Protein AF-A0A318YNT1-F1 (afdb_monomer_lite)

Secondary structure (DSSP, 8-state):
--STTTTTT--HHHHHHHHHHHHHHHHHTTPPPPHHHHHHHHHHHHHHHHHHHHHHHHHHHHHHHHHHHHHHHHHHHHHS--TT----SS--GGGTTT-S-S--PPPSS---HHHHHHHHHHHHHHHHHHHHHHHHHHHT---TT-HHHHHHHHHHH-B-TTS-BHHHHHHHHHHHHTT-GGGSSS-TTTS-SEEEEEE-SSSS-EEEEEE-----TT-HHHHHHHT-----TTSPPPP-

Structure (mmCIF, N/CA/C/O backbone):
data_AF-A0A318YNT1-F1
#
_entry.id   AF-A0A318YNT1-F1
#
loop_
_atom_site.group_PDB
_atom_site.id
_atom_site.type_symbol
_atom_site.label_atom_id
_atom_site.label_alt_id
_atom_site.label_comp_id
_atom_site.label_asym_id
_atom_site.label_entity_id
_atom_site.label_seq_id
_atom_site.pdbx_PDB_ins_code
_atom_site.Cartn_x
_atom_site.Cartn_y
_atom_site.Cartn_z
_atom_site.occupancy
_atom_site.B_iso_or_equiv
_atom_site.auth_seq_id
_atom_site.auth_comp_id
_atom_site.auth_asym_id
_atom_site.auth_atom_id
_atom_site.pdbx_PDB_model_num
ATOM 1 N N . MET A 1 1 ? 2.418 -23.512 -28.428 1.00 46.16 1 MET A N 1
ATOM 2 C CA . MET A 1 1 ? 2.609 -23.420 -26.953 1.00 46.16 1 MET A CA 1
ATOM 3 C C . MET A 1 1 ? 1.402 -22.870 -26.158 1.00 46.16 1 MET A C 1
ATOM 5 O O . MET A 1 1 ? 1.567 -22.563 -24.986 1.00 46.16 1 MET A O 1
ATOM 9 N N . ARG A 1 2 ? 0.185 -22.743 -26.722 1.00 46.19 2 ARG A N 1
ATOM 10 C CA . ARG A 1 2 ? -1.008 -22.275 -25.971 1.00 46.19 2 ARG A CA 1
ATOM 11 C C . ARG A 1 2 ? -1.713 -23.380 -25.163 1.00 46.19 2 ARG A C 1
ATOM 13 O O . ARG A 1 2 ? -2.410 -23.070 -24.212 1.00 46.19 2 ARG A O 1
ATOM 20 N N . PHE A 1 3 ? -1.489 -24.642 -25.525 1.00 38.38 3 PHE A N 1
ATOM 21 C CA . PHE A 1 3 ? -2.172 -25.810 -24.957 1.00 38.38 3 PHE A CA 1
ATOM 22 C C . PHE A 1 3 ? -1.648 -26.213 -23.563 1.00 38.38 3 PHE A C 1
ATOM 24 O O . PHE A 1 3 ? -2.399 -26.642 -22.697 1.00 38.38 3 PHE A O 1
ATOM 31 N N . TRP A 1 4 ? -0.358 -25.985 -23.302 1.00 40.00 4 TRP A N 1
ATOM 32 C CA . TRP A 1 4 ? 0.319 -26.481 -22.099 1.00 40.00 4 TRP A CA 1
ATOM 33 C C . TRP A 1 4 ? 0.091 -25.646 -20.828 1.00 40.00 4 TRP A C 1
ATOM 35 O O . TRP A 1 4 ? 0.399 -26.127 -19.743 1.00 40.00 4 TRP A O 1
ATOM 45 N N . SER A 1 5 ? -0.435 -24.414 -20.918 1.00 45.91 5 SER A N 1
ATOM 46 C CA . SER A 1 5 ? -0.786 -23.651 -19.704 1.00 45.91 5 SER A CA 1
ATOM 47 C C . SER A 1 5 ? -2.124 -24.092 -19.108 1.00 45.91 5 SER A C 1
ATOM 49 O O . SER A 1 5 ? -2.326 -23.922 -17.915 1.00 45.91 5 SER A O 1
ATOM 51 N N . TRP A 1 6 ? -3.021 -24.668 -19.918 1.00 41.78 6 TRP A N 1
ATOM 52 C CA . TRP A 1 6 ? -4.329 -25.149 -19.464 1.00 41.78 6 TRP A CA 1
ATOM 53 C C . TRP A 1 6 ? -4.200 -26.427 -18.620 1.00 41.78 6 TRP A C 1
ATOM 55 O O . TRP A 1 6 ? -4.825 -26.537 -17.574 1.00 41.78 6 TRP A O 1
ATOM 65 N N . LEU A 1 7 ? -3.281 -27.326 -18.995 1.00 47.38 7 LEU A N 1
ATOM 66 C CA . LEU A 1 7 ? -2.987 -28.567 -18.262 1.00 47.38 7 LEU A CA 1
ATOM 67 C C . LEU A 1 7 ? -2.329 -28.360 -16.881 1.00 47.38 7 LEU A C 1
ATOM 69 O O . LEU A 1 7 ? -2.270 -29.303 -16.101 1.00 47.38 7 LEU A O 1
ATOM 73 N N . ARG A 1 8 ? -1.826 -27.157 -16.562 1.00 54.12 8 ARG A N 1
ATOM 74 C CA . ARG A 1 8 ? -1.126 -26.869 -15.291 1.00 54.12 8 ARG A CA 1
ATOM 75 C C . ARG A 1 8 ? -1.986 -26.195 -14.219 1.00 54.12 8 ARG A C 1
ATOM 77 O O . ARG A 1 8 ? -1.470 -25.921 -13.143 1.00 54.12 8 ARG A O 1
ATOM 84 N N . GLY A 1 9 ? -3.250 -25.880 -14.506 1.00 55.22 9 GLY A N 1
ATOM 85 C CA . GLY A 1 9 ? -4.143 -25.220 -13.543 1.00 55.22 9 GLY A CA 1
ATOM 86 C C . GLY A 1 9 ? -3.716 -23.806 -13.111 1.00 55.22 9 GLY A C 1
ATOM 87 O O . GLY A 1 9 ? -4.370 -23.216 -12.258 1.00 55.22 9 GLY A O 1
ATOM 88 N N . GLU A 1 10 ? -2.649 -23.234 -13.684 1.00 56.34 10 GLU A N 1
ATOM 89 C CA . GLU A 1 10 ? -2.233 -21.863 -13.382 1.00 56.34 10 GLU A CA 1
ATOM 90 C C . GLU A 1 10 ? -3.218 -20.867 -14.013 1.00 56.34 10 GLU A C 1
ATOM 92 O O . GLU A 1 10 ? -3.460 -20.933 -15.229 1.00 56.34 10 GLU A O 1
ATOM 97 N N . PRO A 1 11 ? -3.751 -19.899 -13.244 1.00 67.69 11 PRO A N 1
ATOM 98 C CA . PRO A 1 11 ? -4.574 -18.848 -13.811 1.00 67.69 11 PRO A CA 1
ATOM 99 C C . PRO A 1 11 ? -3.815 -18.120 -14.921 1.00 67.69 11 PRO A C 1
ATOM 101 O O . PRO A 1 11 ? -2.618 -17.826 -14.826 1.00 67.69 11 PRO A O 1
ATOM 104 N N . ARG A 1 12 ? -4.519 -17.811 -16.013 1.00 77.19 12 ARG A N 1
ATOM 105 C CA . ARG A 1 12 ? -3.918 -17.277 -17.245 1.00 77.19 12 ARG A CA 1
ATOM 106 C C . ARG A 1 12 ? -3.093 -16.007 -16.984 1.00 77.19 12 ARG A C 1
ATOM 108 O O . ARG A 1 12 ? -2.069 -15.803 -17.636 1.00 77.19 12 ARG A O 1
ATOM 115 N N . CYS A 1 13 ? -3.515 -15.171 -16.034 1.00 83.62 13 CYS A N 1
ATOM 116 C CA . CYS A 1 13 ? -2.811 -13.952 -15.637 1.00 83.62 13 CYS A CA 1
ATOM 117 C C . CYS A 1 13 ? -1.448 -14.230 -14.974 1.00 83.62 13 CYS A C 1
ATOM 119 O O . CYS A 1 13 ? -0.477 -13.541 -15.297 1.00 83.62 13 CYS A O 1
ATOM 121 N N . GLU A 1 14 ? -1.345 -15.259 -14.128 1.00 86.12 14 GLU A N 1
ATOM 122 C CA . GLU A 1 14 ? -0.111 -15.644 -13.433 1.00 86.12 14 GLU A CA 1
ATOM 123 C C . GLU A 1 14 ? 0.921 -16.202 -14.406 1.00 86.12 14 GLU A C 1
ATOM 125 O O . GLU A 1 14 ? 2.080 -15.788 -14.385 1.00 86.12 14 GLU A O 1
ATOM 130 N N . TYR A 1 15 ? 0.490 -17.058 -15.335 1.00 87.00 15 TYR A N 1
ATOM 131 C CA . TYR A 1 15 ? 1.367 -17.586 -16.378 1.00 87.00 15 TYR A CA 1
ATOM 132 C C . TYR A 1 15 ? 2.006 -16.461 -17.213 1.00 87.00 15 TYR A C 1
ATOM 134 O O . TYR A 1 15 ? 3.220 -16.440 -17.427 1.00 87.00 15 TYR A O 1
ATOM 142 N N . TYR A 1 16 ? 1.207 -15.493 -17.685 1.00 88.31 16 TYR A N 1
ATOM 143 C CA . TYR A 1 16 ? 1.738 -14.371 -18.470 1.00 88.31 16 TYR A CA 1
ATOM 144 C C . TYR A 1 16 ? 2.609 -13.427 -17.644 1.00 88.31 16 TYR A C 1
ATOM 146 O O . TYR A 1 16 ? 3.542 -12.833 -18.192 1.00 88.31 16 TYR A O 1
ATOM 154 N N . TYR A 1 17 ? 2.304 -13.277 -16.357 1.00 91.50 17 TYR A N 1
ATOM 155 C CA . TYR A 1 17 ? 3.131 -12.527 -15.429 1.00 91.50 17 TYR A CA 1
ATOM 156 C C . TYR A 1 17 ? 4.513 -13.168 -15.271 1.00 91.50 17 TYR A C 1
ATOM 158 O O . TYR A 1 17 ? 5.502 -12.516 -15.612 1.00 91.50 17 TYR A O 1
ATOM 166 N N . LYS A 1 18 ? 4.571 -14.447 -14.875 1.00 91.56 18 LYS A N 1
ATOM 167 C CA . LYS A 1 18 ? 5.819 -15.212 -14.710 1.00 91.56 18 LYS A CA 1
ATOM 168 C C . LYS A 1 18 ? 6.650 -15.179 -15.988 1.00 91.56 18 LYS A C 1
ATOM 170 O O . LYS A 1 18 ? 7.765 -14.678 -15.986 1.00 91.56 18 LYS A O 1
ATOM 175 N N . LYS A 1 19 ? 6.039 -15.509 -17.132 1.00 91.81 19 LYS A N 1
ATOM 176 C CA . LYS A 1 19 ? 6.711 -15.463 -18.440 1.00 91.81 19 LYS A CA 1
ATOM 177 C C . LYS A 1 19 ? 7.290 -14.087 -18.786 1.00 91.81 19 LYS A C 1
ATOM 179 O O . LYS A 1 19 ? 8.288 -13.998 -19.501 1.00 91.81 19 LYS A O 1
ATOM 184 N N . ARG A 1 20 ? 6.638 -12.995 -18.371 1.00 91.00 20 ARG A N 1
ATOM 185 C CA . ARG A 1 20 ? 7.155 -11.638 -18.595 1.00 91.00 20 ARG A CA 1
ATOM 186 C C . ARG A 1 20 ? 8.305 -11.321 -17.645 1.00 91.00 20 ARG A C 1
ATOM 188 O O . ARG A 1 20 ? 9.267 -10.715 -18.105 1.00 91.00 20 ARG A O 1
ATOM 195 N N . LEU A 1 21 ? 8.212 -11.716 -16.378 1.00 92.12 21 LEU A N 1
ATOM 196 C CA . LEU A 1 21 ? 9.310 -11.575 -15.427 1.00 92.12 21 LEU A CA 1
ATOM 197 C C . LEU A 1 21 ? 10.538 -12.378 -15.850 1.00 92.12 21 LEU A C 1
ATOM 199 O O . LEU A 1 21 ? 11.616 -11.801 -15.882 1.00 92.12 21 LEU A O 1
ATOM 203 N N . ASP A 1 22 ? 10.376 -13.631 -16.275 1.00 92.62 22 ASP A N 1
ATOM 204 C CA . ASP A 1 22 ? 11.486 -14.484 -16.725 1.00 92.62 22 ASP A CA 1
ATOM 205 C C . ASP A 1 22 ? 12.259 -13.833 -17.878 1.00 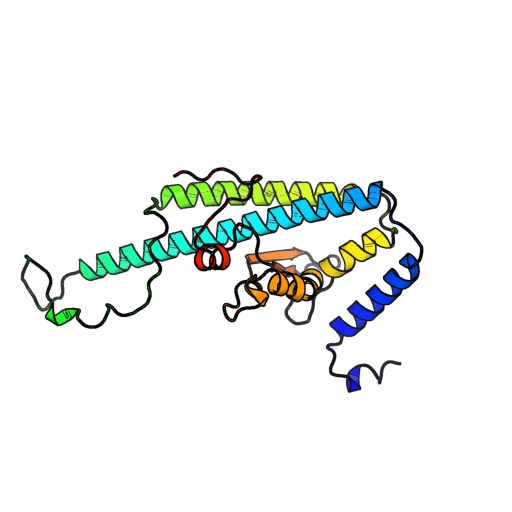92.62 22 ASP A C 1
ATOM 207 O O . ASP A 1 22 ? 13.487 -13.828 -17.907 1.00 92.62 22 ASP A O 1
ATOM 211 N N . LYS A 1 23 ? 11.540 -13.209 -18.821 1.00 92.44 23 LYS A N 1
ATOM 212 C CA . LYS A 1 23 ? 12.157 -12.448 -19.916 1.00 92.44 23 LYS A CA 1
ATOM 213 C C . LYS A 1 23 ? 12.959 -11.251 -19.416 1.00 92.44 23 LYS A C 1
ATOM 215 O O . LYS A 1 23 ? 14.028 -10.989 -19.951 1.00 92.44 23 LYS A O 1
ATOM 220 N N . ILE A 1 24 ? 12.435 -10.517 -18.437 1.00 91.81 24 ILE A N 1
ATOM 221 C CA . ILE A 1 24 ? 13.128 -9.364 -17.849 1.00 91.81 24 ILE A CA 1
ATOM 222 C C . ILE A 1 24 ? 14.370 -9.843 -17.087 1.00 91.81 24 ILE A C 1
ATOM 224 O O . ILE A 1 24 ? 15.452 -9.305 -17.290 1.00 91.81 24 ILE A O 1
ATOM 228 N N . GLN A 1 25 ? 14.243 -10.894 -16.274 1.00 91.31 25 GLN A N 1
ATOM 229 C CA . GLN A 1 25 ? 15.352 -11.489 -15.526 1.00 91.31 25 GLN A CA 1
ATOM 230 C C . GLN A 1 25 ? 16.452 -12.026 -16.447 1.00 91.31 25 GLN A C 1
ATOM 232 O O . GLN A 1 25 ? 17.630 -11.830 -16.167 1.00 91.31 25 GLN A O 1
ATOM 237 N N . TYR A 1 26 ? 16.088 -12.647 -17.572 1.00 92.12 26 TYR A N 1
ATOM 238 C CA . TYR A 1 26 ? 17.057 -13.102 -18.569 1.00 92.12 26 TYR A CA 1
ATOM 239 C C . TYR A 1 26 ? 17.911 -11.948 -19.112 1.00 92.12 26 TYR A C 1
ATOM 241 O O . TYR A 1 26 ? 19.120 -12.099 -19.253 1.00 92.12 26 TYR A O 1
ATOM 249 N N . GLN A 1 27 ? 17.298 -10.787 -19.363 1.00 89.38 27 GLN A N 1
ATOM 250 C CA . GLN A 1 27 ? 18.002 -9.585 -19.823 1.00 89.38 27 GLN A CA 1
ATOM 251 C C . GLN A 1 27 ? 18.883 -8.965 -18.730 1.00 89.38 27 GLN A C 1
ATOM 253 O O . GLN A 1 27 ? 19.902 -8.356 -19.032 1.00 89.38 27 GLN A O 1
ATOM 258 N N . ILE A 1 28 ? 18.507 -9.147 -17.463 1.00 89.94 28 ILE A N 1
ATOM 259 C CA . ILE A 1 28 ? 19.253 -8.662 -16.297 1.00 89.94 28 ILE A CA 1
ATOM 260 C C . ILE A 1 28 ? 20.448 -9.553 -15.941 1.00 89.94 28 ILE A C 1
ATOM 262 O O . ILE A 1 28 ? 21.362 -9.067 -15.301 1.00 89.94 28 ILE A O 1
ATOM 266 N N . ARG A 1 29 ? 20.455 -10.841 -16.304 1.00 79.94 29 ARG A N 1
ATOM 267 C CA . ARG A 1 29 ? 21.236 -11.923 -15.661 1.00 79.94 29 ARG A CA 1
ATOM 268 C C . ARG A 1 29 ? 22.690 -11.613 -15.251 1.00 79.94 29 ARG A C 1
ATOM 270 O O . ARG A 1 29 ? 23.133 -12.160 -14.246 1.00 79.94 29 ARG A O 1
ATOM 277 N N . TYR A 1 30 ? 23.410 -10.774 -15.996 1.00 75.62 30 TYR A N 1
ATOM 278 C CA . TYR A 1 30 ? 24.778 -10.340 -15.668 1.00 75.62 30 TYR A CA 1
ATOM 279 C C . TYR A 1 30 ? 24.940 -8.818 -15.515 1.00 75.62 30 TYR A C 1
ATOM 281 O O . TYR A 1 30 ? 26.034 -8.342 -15.229 1.00 75.62 30 TYR A O 1
ATOM 289 N N . ASP A 1 31 ? 23.870 -8.055 -15.712 1.00 83.81 31 ASP A N 1
ATOM 290 C CA . ASP A 1 31 ? 23.855 -6.603 -15.611 1.00 83.81 31 ASP A CA 1
ATOM 291 C C . ASP A 1 31 ? 23.571 -6.163 -14.173 1.00 83.81 31 ASP A C 1
ATOM 293 O O . ASP A 1 31 ? 22.663 -6.668 -13.510 1.00 83.81 31 ASP A O 1
ATOM 297 N N . THR A 1 32 ? 24.315 -5.173 -13.693 1.00 82.94 32 THR A N 1
ATOM 298 C CA . THR A 1 32 ? 24.045 -4.554 -12.392 1.00 82.94 32 THR A CA 1
ATOM 299 C C . THR A 1 32 ? 23.303 -3.243 -12.609 1.00 82.94 32 THR A C 1
ATOM 301 O O . THR A 1 32 ? 23.623 -2.495 -13.533 1.00 82.94 32 THR A O 1
ATOM 304 N N . PRO A 1 33 ? 22.304 -2.915 -11.772 1.00 84.38 33 PRO A N 1
ATOM 305 C CA . PRO A 1 33 ? 21.572 -1.685 -11.976 1.00 84.38 33 PRO A CA 1
ATOM 306 C C . PRO A 1 33 ? 22.515 -0.509 -11.746 1.00 84.38 33 PRO A C 1
ATOM 308 O O . PRO A 1 33 ? 23.244 -0.473 -10.751 1.00 84.38 33 PRO A O 1
ATOM 311 N N . ARG A 1 34 ? 22.455 0.480 -12.639 1.00 88.38 34 ARG A N 1
ATOM 312 C CA . ARG A 1 34 ? 23.107 1.775 -12.420 1.00 88.38 34 ARG A CA 1
ATOM 313 C C . ARG A 1 34 ? 22.659 2.347 -11.078 1.00 88.38 34 ARG A C 1
ATOM 315 O O . ARG A 1 34 ? 21.496 2.192 -10.696 1.00 88.38 34 ARG A O 1
ATOM 322 N N . ASP A 1 35 ? 23.540 3.068 -10.399 1.00 90.44 35 ASP A N 1
ATOM 323 C CA . ASP A 1 35 ? 23.250 3.576 -9.054 1.00 90.44 35 ASP A CA 1
ATOM 324 C C . ASP A 1 35 ? 22.041 4.514 -9.019 1.00 90.44 35 ASP A C 1
ATOM 326 O O . ASP A 1 35 ? 21.266 4.485 -8.067 1.00 90.44 35 ASP A O 1
ATOM 330 N N . GLN A 1 36 ? 21.796 5.257 -10.102 1.00 91.25 36 GLN A N 1
ATOM 331 C CA . GLN A 1 36 ? 20.582 6.063 -10.262 1.00 91.25 36 GLN A CA 1
ATOM 332 C C . GLN A 1 36 ? 19.304 5.209 -10.207 1.00 91.25 36 GLN A C 1
ATOM 334 O O . GLN A 1 36 ? 18.343 5.588 -9.542 1.00 91.25 36 GLN A O 1
ATOM 339 N N . ILE A 1 37 ? 19.302 4.033 -10.848 1.00 91.31 37 ILE A N 1
ATOM 340 C CA . ILE A 1 37 ? 18.160 3.107 -10.834 1.00 91.31 37 ILE A CA 1
ATOM 341 C C . ILE A 1 37 ? 18.018 2.449 -9.463 1.00 91.31 37 ILE A C 1
ATOM 343 O O . ILE A 1 37 ? 16.905 2.364 -8.953 1.00 91.31 37 ILE A O 1
ATOM 347 N N . LYS A 1 38 ? 19.122 2.031 -8.827 1.00 91.69 38 LYS A N 1
ATOM 348 C CA . LYS A 1 38 ? 19.089 1.501 -7.450 1.00 91.69 38 LYS A CA 1
ATOM 349 C C . LYS A 1 38 ? 18.485 2.513 -6.481 1.00 91.69 38 LYS A C 1
ATOM 351 O O . LYS A 1 38 ? 17.564 2.178 -5.741 1.00 91.69 38 LYS A O 1
ATOM 356 N N . LYS A 1 39 ? 18.978 3.755 -6.523 1.00 94.00 39 LYS A N 1
ATOM 357 C CA . LYS A 1 39 ? 18.494 4.858 -5.690 1.00 94.00 39 LYS A CA 1
ATOM 358 C C . LYS A 1 39 ? 17.008 5.110 -5.929 1.00 94.00 39 LYS A C 1
ATOM 360 O O . LYS A 1 39 ? 16.248 5.162 -4.973 1.00 94.00 39 LYS A O 1
ATOM 365 N N . TRP A 1 40 ? 16.589 5.169 -7.191 1.00 94.94 40 TRP A N 1
ATOM 366 C CA . TRP A 1 40 ? 15.185 5.337 -7.556 1.00 94.94 40 TRP A CA 1
ATOM 367 C C . TRP A 1 40 ? 14.288 4.202 -7.035 1.00 94.94 40 TRP A C 1
ATOM 369 O O . TRP A 1 40 ? 13.234 4.473 -6.465 1.00 94.94 40 TRP A O 1
ATOM 379 N N . ILE A 1 41 ? 14.710 2.936 -7.175 1.00 93.75 41 ILE A N 1
ATOM 380 C CA . ILE A 1 41 ? 13.969 1.778 -6.646 1.00 93.75 41 ILE A CA 1
ATOM 381 C C . ILE A 1 41 ? 13.818 1.892 -5.125 1.00 93.75 41 ILE A C 1
ATOM 383 O O . ILE A 1 41 ? 12.736 1.622 -4.603 1.00 93.75 41 ILE A O 1
ATOM 387 N N . ASN A 1 42 ? 14.882 2.280 -4.420 1.00 95.44 42 ASN A N 1
ATOM 388 C CA . ASN A 1 42 ? 14.855 2.436 -2.969 1.00 95.44 42 ASN A CA 1
ATOM 389 C C . ASN A 1 42 ? 13.921 3.575 -2.542 1.00 95.44 42 ASN A C 1
ATOM 391 O O . ASN A 1 42 ? 13.011 3.315 -1.760 1.00 95.44 42 ASN A O 1
ATOM 395 N N . GLU A 1 43 ? 14.060 4.771 -3.130 1.00 96.56 43 GLU A N 1
ATOM 396 C CA . GLU A 1 43 ? 13.162 5.914 -2.883 1.00 96.56 43 GLU A CA 1
ATOM 397 C C . GLU A 1 43 ? 11.693 5.518 -3.103 1.00 96.56 43 GLU A C 1
ATOM 399 O O . GLU A 1 43 ? 10.826 5.803 -2.277 1.00 96.56 43 GLU A O 1
ATOM 404 N N . TYR A 1 44 ? 11.409 4.800 -4.194 1.00 95.75 44 TYR A N 1
ATOM 405 C CA . TYR A 1 44 ? 10.058 4.335 -4.497 1.00 95.75 44 TYR A CA 1
ATOM 406 C C . TYR A 1 44 ? 9.545 3.331 -3.454 1.00 95.75 44 TYR A C 1
ATOM 408 O O . TYR A 1 44 ? 8.401 3.425 -3.014 1.00 95.75 44 TYR A O 1
ATOM 416 N N . ASN A 1 45 ? 10.368 2.353 -3.061 1.00 95.44 45 ASN A N 1
ATOM 417 C CA . ASN A 1 45 ? 9.990 1.337 -2.076 1.00 95.44 45 ASN A CA 1
ATOM 418 C C . ASN A 1 45 ? 9.718 1.948 -0.693 1.00 95.44 45 ASN A C 1
ATOM 420 O O . ASN A 1 45 ? 8.777 1.523 -0.020 1.00 95.44 45 ASN A O 1
ATOM 424 N N . GLU A 1 46 ? 10.538 2.906 -0.265 1.00 96.44 46 GLU A N 1
ATOM 425 C CA . GLU A 1 46 ? 10.391 3.600 1.017 1.00 96.44 46 GLU A CA 1
ATOM 426 C C . GLU A 1 46 ? 9.097 4.414 1.050 1.00 96.44 46 GLU A C 1
ATOM 428 O O . GLU A 1 46 ? 8.288 4.247 1.965 1.00 96.44 46 GLU A O 1
ATOM 433 N N . GLU A 1 47 ? 8.836 5.213 0.012 1.00 97.44 47 GLU A N 1
ATOM 434 C CA . GLU A 1 47 ? 7.615 6.017 -0.066 1.00 97.44 47 GLU A CA 1
ATOM 435 C C . GLU A 1 47 ? 6.356 5.137 -0.241 1.00 97.44 47 GLU A C 1
ATOM 437 O O . GLU A 1 47 ? 5.305 5.430 0.331 1.00 97.44 47 GLU A O 1
ATOM 442 N N . GLU A 1 48 ? 6.436 4.008 -0.956 1.00 96.19 48 GLU A N 1
ATOM 443 C CA . GLU A 1 48 ? 5.333 3.035 -1.047 1.00 96.19 48 GLU A CA 1
ATOM 444 C C . GLU A 1 48 ? 5.047 2.388 0.318 1.00 96.19 48 GLU A C 1
ATOM 446 O O . GLU A 1 48 ? 3.889 2.270 0.730 1.00 96.19 48 GLU A O 1
ATOM 451 N N . THR A 1 49 ? 6.100 2.017 1.053 1.00 96.19 49 THR A N 1
ATOM 452 C CA . THR A 1 49 ? 5.985 1.454 2.406 1.00 96.19 49 THR A CA 1
ATOM 453 C C . THR A 1 49 ? 5.369 2.464 3.372 1.00 96.19 49 THR A C 1
ATOM 455 O O . THR A 1 49 ? 4.490 2.096 4.155 1.00 96.19 49 THR A O 1
ATOM 458 N N . LEU A 1 50 ? 5.754 3.740 3.270 1.00 97.38 50 LEU A N 1
ATOM 459 C CA . LEU A 1 50 ? 5.139 4.827 4.028 1.00 97.38 50 LEU A CA 1
ATOM 460 C C . LEU A 1 50 ? 3.643 4.948 3.715 1.00 97.38 50 LEU A C 1
ATOM 462 O O . LEU A 1 50 ? 2.830 5.008 4.635 1.00 97.38 50 LEU A O 1
ATOM 466 N N . GLY A 1 51 ? 3.257 4.899 2.438 1.00 97.50 51 GLY A N 1
ATOM 467 C CA . GLY A 1 51 ? 1.851 4.917 2.027 1.00 97.50 51 GLY A CA 1
ATOM 468 C C . GLY A 1 51 ? 1.041 3.773 2.646 1.00 97.50 51 GLY A C 1
ATOM 469 O O . GLY A 1 51 ? -0.074 3.981 3.131 1.00 97.50 51 GLY A O 1
ATOM 470 N N . PHE A 1 52 ? 1.613 2.567 2.709 1.00 97.50 52 PHE A N 1
ATOM 471 C CA . PHE A 1 52 ? 0.985 1.436 3.395 1.00 97.50 52 PHE A CA 1
ATOM 472 C C . PHE A 1 52 ? 0.879 1.636 4.907 1.00 97.50 52 PHE A C 1
ATOM 474 O O . PHE A 1 52 ? -0.151 1.275 5.477 1.00 97.50 52 PHE A O 1
ATOM 481 N N . ALA A 1 53 ? 1.890 2.224 5.548 1.00 97.44 53 ALA A N 1
ATOM 482 C CA . ALA A 1 53 ? 1.846 2.549 6.970 1.00 97.44 53 ALA A CA 1
ATOM 483 C C . ALA A 1 53 ? 0.744 3.579 7.277 1.00 97.44 53 ALA A C 1
ATOM 485 O O . ALA A 1 53 ? -0.041 3.371 8.202 1.00 97.44 53 ALA A O 1
ATOM 486 N N . ILE A 1 54 ? 0.603 4.627 6.450 1.00 97.75 54 ILE A N 1
ATOM 487 C CA . ILE A 1 54 ? -0.484 5.616 6.568 1.00 97.75 54 ILE A CA 1
ATOM 488 C C . ILE A 1 54 ? -1.850 4.923 6.511 1.00 97.75 54 ILE A C 1
ATOM 490 O O . ILE A 1 54 ? -2.686 5.135 7.387 1.00 97.75 54 ILE A O 1
ATOM 494 N N . LEU A 1 55 ? -2.071 4.067 5.508 1.00 97.56 55 LEU A N 1
ATOM 495 C CA . LEU A 1 55 ? -3.342 3.359 5.329 1.00 97.56 55 LEU A CA 1
ATOM 496 C C . LEU A 1 55 ? -3.651 2.388 6.476 1.00 97.56 55 LEU A C 1
ATOM 498 O O . LEU A 1 55 ? -4.784 2.319 6.947 1.00 97.56 55 LEU A O 1
ATOM 502 N N . GLN A 1 56 ? -2.651 1.646 6.954 1.00 96.25 56 GLN A N 1
ATOM 503 C CA . GLN A 1 56 ? -2.826 0.745 8.095 1.00 96.25 56 GLN A CA 1
ATOM 504 C C . GLN A 1 56 ? -3.146 1.516 9.380 1.00 96.25 56 GLN A C 1
ATOM 506 O O . GLN A 1 56 ? -4.006 1.083 10.148 1.00 96.25 56 GLN A O 1
ATOM 511 N N . ARG A 1 57 ? -2.528 2.689 9.575 1.00 95.38 57 ARG A N 1
ATOM 512 C CA . ARG A 1 57 ? -2.832 3.582 10.696 1.00 95.38 57 ARG A CA 1
ATOM 513 C C . ARG A 1 57 ? -4.242 4.157 10.607 1.00 95.38 57 ARG A C 1
ATOM 515 O O . ARG A 1 57 ? -4.950 4.132 11.607 1.00 95.38 57 ARG A O 1
ATOM 522 N N . GLN A 1 58 ? -4.674 4.609 9.426 1.00 95.31 58 GLN A N 1
ATOM 523 C CA . GLN A 1 58 ? -6.054 5.061 9.203 1.00 95.31 58 GLN A CA 1
ATOM 524 C C . GLN A 1 58 ? -7.053 3.971 9.580 1.00 95.31 58 GLN A C 1
ATOM 526 O O . GLN A 1 58 ? -7.936 4.210 10.395 1.00 95.31 58 GLN A O 1
ATOM 531 N N . ARG A 1 59 ? -6.855 2.752 9.070 1.00 93.69 59 ARG A N 1
ATOM 532 C CA . ARG A 1 59 ? -7.741 1.628 9.374 1.00 93.69 59 ARG A CA 1
ATOM 533 C C . ARG A 1 59 ? -7.791 1.306 10.867 1.00 93.69 59 ARG A C 1
ATOM 535 O O . ARG A 1 59 ? -8.861 1.020 11.392 1.00 93.69 59 ARG A O 1
ATOM 542 N N . ARG A 1 60 ? -6.651 1.359 11.563 1.00 91.25 60 ARG A N 1
ATOM 543 C CA . ARG A 1 60 ? -6.607 1.166 13.019 1.00 91.25 60 ARG A CA 1
ATOM 544 C C . ARG A 1 60 ? -7.463 2.210 13.743 1.00 91.25 60 ARG A C 1
ATOM 546 O O . ARG A 1 60 ? -8.308 1.827 14.543 1.00 91.25 60 ARG A O 1
ATOM 553 N N . LEU A 1 61 ? -7.292 3.494 13.422 1.00 91.56 61 LEU A N 1
ATOM 554 C CA . LEU A 1 61 ? -8.072 4.577 14.032 1.00 91.56 61 LEU A CA 1
ATOM 555 C C . LEU A 1 61 ? -9.565 4.506 13.671 1.00 91.56 61 LEU A C 1
ATOM 557 O O . LEU A 1 61 ? -10.417 4.813 14.499 1.00 91.56 61 LEU A O 1
ATOM 561 N N . GLU A 1 62 ? -9.906 4.080 12.453 1.00 90.94 62 GLU A N 1
ATOM 562 C CA . GLU A 1 62 ? -11.298 3.846 12.050 1.00 90.94 62 GLU A CA 1
ATOM 563 C C . GLU A 1 62 ? -11.931 2.709 12.858 1.00 90.94 62 GLU A C 1
ATOM 565 O O . GLU A 1 62 ? -13.056 2.857 13.336 1.00 90.94 62 GLU A O 1
ATOM 570 N N . ASN A 1 63 ? -11.198 1.615 13.085 1.00 87.75 63 ASN A N 1
ATOM 571 C CA . ASN A 1 63 ? -11.647 0.528 13.952 1.00 87.75 63 ASN A CA 1
ATOM 572 C C . ASN A 1 63 ? -11.827 1.006 15.405 1.00 87.75 63 ASN A C 1
ATOM 574 O O . ASN A 1 63 ? -12.842 0.694 16.024 1.00 87.75 63 ASN A O 1
ATOM 578 N N . GLU A 1 64 ? -10.888 1.795 15.944 1.00 85.50 64 GLU A N 1
ATOM 579 C CA . GLU A 1 64 ? -10.996 2.399 17.284 1.00 85.50 64 GLU A CA 1
ATOM 580 C C . GLU A 1 64 ? -12.251 3.277 17.401 1.00 85.50 64 GLU A C 1
ATOM 582 O O . GLU A 1 64 ? -13.034 3.124 18.342 1.00 85.50 64 GLU A O 1
ATOM 587 N N . LYS A 1 65 ? -12.507 4.130 16.401 1.00 84.69 65 LYS A N 1
ATOM 588 C CA . LYS A 1 65 ? -13.708 4.974 16.341 1.00 84.69 65 LYS A CA 1
ATOM 589 C C . LYS A 1 65 ? -14.993 4.143 16.323 1.00 84.69 65 LYS A C 1
ATOM 591 O O . LYS A 1 65 ? -15.947 4.470 17.032 1.00 84.69 65 LYS A O 1
ATOM 596 N N . GLN A 1 66 ? -15.032 3.070 15.531 1.00 84.06 66 GLN A N 1
ATOM 597 C CA . GLN A 1 66 ? -16.187 2.169 15.472 1.00 84.06 66 GLN A CA 1
ATOM 598 C C . GLN A 1 66 ? -16.431 1.469 16.815 1.00 84.06 66 GLN A C 1
ATOM 600 O O . GLN A 1 66 ? -17.573 1.416 17.274 1.00 84.06 66 GLN A O 1
ATOM 605 N N . MET A 1 67 ? -15.374 0.992 17.480 1.00 78.62 67 MET A N 1
ATOM 606 C CA . MET A 1 67 ? -15.494 0.355 18.795 1.00 78.62 67 MET A CA 1
ATOM 607 C C . MET A 1 67 ? -15.967 1.335 19.875 1.00 78.62 67 MET A C 1
ATOM 609 O O . MET A 1 67 ? -16.847 0.986 20.661 1.00 78.62 67 MET A O 1
ATOM 613 N N . ALA A 1 68 ? -15.458 2.571 19.885 1.00 72.50 68 ALA A N 1
ATOM 614 C CA . ALA A 1 68 ? -15.912 3.612 20.808 1.00 72.50 68 ALA A CA 1
ATOM 615 C C . ALA A 1 68 ? -17.409 3.930 20.620 1.00 72.50 68 ALA A C 1
ATOM 617 O O . ALA A 1 68 ? -18.161 4.015 21.595 1.00 72.50 68 ALA A O 1
ATOM 618 N N . GLY A 1 69 ? -17.871 4.026 19.368 1.00 69.06 69 GLY A N 1
ATOM 619 C CA . GLY A 1 69 ? -19.288 4.220 19.047 1.00 69.06 69 GLY A CA 1
ATOM 620 C C . GLY A 1 69 ? -20.173 3.049 19.490 1.00 69.06 69 GLY A C 1
ATOM 621 O O . GLY A 1 69 ? -21.236 3.265 20.076 1.00 69.06 69 GLY A O 1
ATOM 622 N N . ALA A 1 70 ? -19.726 1.807 19.279 1.00 68.31 70 ALA A N 1
ATOM 623 C CA . ALA A 1 70 ? -20.444 0.611 19.722 1.00 68.31 70 ALA A CA 1
ATOM 624 C C . ALA A 1 70 ? -20.554 0.539 21.255 1.00 68.31 70 ALA A C 1
ATOM 626 O O . ALA A 1 70 ? -21.626 0.239 21.784 1.00 68.31 70 ALA A O 1
ATOM 627 N N . GLN A 1 71 ? -19.485 0.888 21.978 1.00 63.78 71 GLN A N 1
ATOM 628 C CA . GLN A 1 71 ? -19.497 0.964 23.442 1.00 63.78 71 GLN A CA 1
ATOM 629 C C . GLN A 1 71 ? -20.460 2.045 23.950 1.00 63.78 71 GLN A C 1
ATOM 631 O O . GLN A 1 71 ? -21.231 1.785 24.876 1.00 63.78 71 GLN A O 1
ATOM 636 N N . GLN A 1 72 ? -20.485 3.231 23.329 1.00 61.09 72 GLN A N 1
ATOM 637 C CA . GLN A 1 72 ? -21.443 4.286 23.679 1.00 61.09 72 GLN A CA 1
ATOM 638 C C . GLN A 1 72 ? -22.892 3.861 23.419 1.00 61.09 72 GLN A C 1
ATOM 640 O O . GLN A 1 72 ? -23.749 4.073 24.278 1.00 61.09 72 GLN A O 1
ATOM 645 N N . GLN A 1 73 ? -23.178 3.219 22.281 1.00 58.81 73 GLN A N 1
ATOM 646 C CA . GLN A 1 73 ? -24.515 2.695 21.988 1.00 58.81 73 GLN A CA 1
ATOM 647 C C . GLN A 1 73 ? -24.917 1.612 22.991 1.00 58.81 73 GLN A C 1
ATOM 649 O O . GLN A 1 73 ? -26.006 1.687 23.552 1.00 58.81 73 GLN A O 1
ATOM 654 N N . GLN A 1 74 ? -24.038 0.652 23.293 1.00 58.00 74 GLN A N 1
ATOM 655 C CA . GLN A 1 74 ? -24.309 -0.392 24.283 1.00 58.00 74 GLN A CA 1
ATOM 656 C C . GLN A 1 74 ? -24.559 0.200 25.680 1.00 58.00 74 GLN A C 1
ATOM 658 O O . GLN A 1 74 ? -25.487 -0.222 26.369 1.00 58.00 74 GLN A O 1
ATOM 663 N N . GLN A 1 75 ? -23.797 1.220 26.092 1.00 55.97 75 GLN A N 1
ATOM 664 C CA . GLN A 1 75 ? -24.045 1.953 27.338 1.00 55.97 75 GLN A CA 1
ATOM 665 C C . GLN A 1 75 ? -25.367 2.732 27.307 1.00 55.97 75 GLN A C 1
ATOM 667 O O . GLN A 1 75 ? -26.092 2.733 28.300 1.00 55.97 75 GLN A O 1
ATOM 672 N N . GLN A 1 76 ? -25.727 3.366 26.189 1.00 54.53 76 GLN A N 1
ATOM 673 C CA . GLN A 1 76 ? -27.024 4.029 26.034 1.00 54.53 76 GLN A CA 1
ATOM 674 C C . GLN A 1 76 ? -28.188 3.032 26.055 1.00 54.53 76 GLN A C 1
ATOM 676 O O . GLN A 1 76 ? -29.206 3.327 26.674 1.00 54.53 76 GLN A O 1
ATOM 681 N N . PHE A 1 77 ? -28.045 1.844 25.460 1.00 49.44 77 PHE A N 1
ATOM 682 C CA . PHE A 1 77 ? -29.025 0.761 25.573 1.00 49.44 77 PHE A CA 1
ATOM 683 C C . PHE A 1 77 ? -29.146 0.260 27.016 1.00 49.44 77 PHE A C 1
ATOM 685 O O . PHE A 1 77 ? -30.265 0.119 27.494 1.00 49.44 77 PHE A O 1
ATOM 692 N N . ARG A 1 78 ? -28.033 0.108 27.753 1.00 49.69 78 ARG A N 1
ATOM 693 C CA . ARG A 1 78 ? -28.062 -0.164 29.207 1.00 49.69 78 ARG A CA 1
ATOM 694 C C . ARG A 1 78 ? -28.772 0.945 29.998 1.00 49.69 78 ARG A C 1
ATOM 696 O O . ARG A 1 78 ? -29.411 0.661 31.003 1.00 49.69 78 ARG A O 1
ATOM 703 N N . ARG A 1 79 ? -28.678 2.207 29.553 1.00 47.75 79 ARG A N 1
ATOM 704 C CA . ARG A 1 79 ? -29.363 3.365 30.166 1.00 47.75 79 ARG A CA 1
ATOM 705 C C . ARG A 1 79 ? -30.826 3.519 29.726 1.00 47.75 79 ARG A C 1
ATOM 707 O O . ARG A 1 79 ? -31.603 4.154 30.438 1.00 47.75 79 ARG A O 1
ATOM 714 N N . ARG A 1 80 ? -31.238 2.953 28.584 1.00 47.06 80 ARG A N 1
ATOM 715 C CA . ARG A 1 80 ? -32.644 2.902 28.157 1.00 47.06 80 ARG A CA 1
ATOM 716 C C . ARG A 1 80 ? -33.371 1.852 29.001 1.00 47.06 80 ARG A C 1
ATOM 718 O O . ARG A 1 80 ? -33.306 0.662 28.728 1.00 47.06 80 ARG A O 1
ATOM 725 N N . ARG A 1 81 ? -34.051 2.349 30.040 1.00 47.47 81 ARG A N 1
ATOM 726 C CA . ARG A 1 81 ? -34.987 1.663 30.950 1.00 47.47 81 ARG A CA 1
ATOM 727 C C . ARG A 1 81 ? -35.564 0.362 30.375 1.00 47.47 81 ARG A C 1
ATOM 729 O O . ARG A 1 81 ? -36.348 0.391 29.426 1.00 47.47 81 ARG A O 1
ATOM 736 N N . CYS A 1 82 ? -35.278 -0.757 31.036 1.00 49.28 82 CYS A N 1
ATOM 737 C CA . CYS A 1 82 ? -36.147 -1.923 30.958 1.00 49.28 82 CYS A CA 1
ATOM 738 C C . CYS A 1 82 ? -37.559 -1.484 31.382 1.00 49.28 82 CYS A C 1
ATOM 740 O O . CYS A 1 82 ? -37.743 -0.940 32.471 1.00 49.28 82 CYS A O 1
ATOM 742 N N . LYS A 1 83 ? -38.562 -1.684 30.517 1.00 50.38 83 LYS A N 1
ATOM 743 C CA . LYS A 1 83 ? -39.960 -1.310 30.808 1.00 50.38 83 LYS A CA 1
ATOM 744 C C . LYS A 1 83 ? -40.549 -2.080 32.000 1.00 50.38 83 LYS A C 1
ATOM 746 O O . LYS A 1 83 ? -41.610 -1.704 32.484 1.00 50.38 83 LYS A O 1
ATOM 751 N N . GLN A 1 84 ? -39.870 -3.132 32.457 1.00 48.22 84 GLN A N 1
ATOM 752 C CA . GLN A 1 84 ? -40.368 -4.083 33.444 1.00 48.22 84 GLN A CA 1
ATOM 753 C C . GLN A 1 84 ? -39.883 -3.814 34.875 1.00 48.22 84 GLN A C 1
ATOM 755 O O . GLN A 1 84 ? -40.581 -4.169 35.817 1.00 48.22 84 GLN A O 1
ATOM 760 N N . CYS A 1 85 ? -38.741 -3.148 35.072 1.00 54.00 85 CYS A N 1
ATOM 761 C CA . CYS A 1 85 ? -38.227 -2.830 36.407 1.00 54.00 85 CYS A CA 1
ATOM 762 C C . CYS A 1 85 ? -38.207 -1.312 36.639 1.00 54.00 85 CYS A C 1
ATOM 764 O O . CYS A 1 85 ? -37.277 -0.598 36.271 1.00 54.00 85 CYS A O 1
ATOM 766 N N . GLN A 1 86 ? -39.262 -0.794 37.270 1.00 47.81 86 GLN A N 1
ATOM 767 C CA . GLN A 1 86 ? -39.365 0.603 37.707 1.00 47.81 86 GLN A CA 1
ATOM 768 C C . GLN A 1 86 ? -38.519 0.886 38.969 1.00 47.81 86 GLN A C 1
ATOM 770 O O . GLN A 1 86 ? -39.012 1.491 39.915 1.00 47.81 86 GLN A O 1
ATOM 775 N N . TYR A 1 87 ? -37.251 0.464 39.018 1.00 40.56 87 TYR A N 1
ATOM 776 C CA . TYR A 1 87 ? -36.374 0.736 40.165 1.00 40.56 87 TYR A CA 1
ATOM 777 C C . TYR A 1 87 ? -35.085 1.436 39.730 1.00 40.56 87 TYR A C 1
ATOM 779 O O . TYR A 1 87 ? -34.479 1.079 38.723 1.00 40.56 87 TYR A O 1
ATOM 787 N N . GLN A 1 88 ? -34.713 2.494 40.456 1.00 44.34 88 GLN A N 1
ATOM 788 C CA . GLN A 1 88 ? -33.730 3.495 40.021 1.00 44.34 88 GLN A CA 1
ATOM 789 C C . GLN A 1 88 ? -32.374 3.411 40.739 1.00 44.34 88 GLN A C 1
ATOM 791 O O . GLN A 1 88 ? -31.530 4.280 40.537 1.00 44.34 88 GLN A O 1
ATOM 796 N N . LYS A 1 89 ? -32.124 2.372 41.539 1.00 43.53 89 LYS A N 1
ATOM 797 C CA . LYS A 1 89 ? -30.812 2.139 42.147 1.00 43.53 89 LYS A CA 1
ATOM 798 C C . LYS A 1 89 ? -30.365 0.703 41.913 1.00 43.53 89 LYS A C 1
ATOM 800 O O . LYS A 1 89 ? -31.054 -0.225 42.305 1.00 43.53 89 LYS A O 1
ATOM 805 N N . GLU A 1 90 ? -29.210 0.624 41.258 1.00 48.28 90 GLU A N 1
ATOM 806 C CA . GLU A 1 90 ? -28.319 -0.526 41.101 1.00 48.28 90 GLU A CA 1
ATOM 807 C C . GLU A 1 90 ? -28.868 -1.726 40.307 1.00 48.28 90 GLU A C 1
ATOM 809 O O . GLU A 1 90 ? -29.774 -2.444 40.704 1.00 48.28 90 GLU A O 1
ATOM 814 N N . MET A 1 91 ? -28.279 -1.877 39.113 1.00 45.19 91 MET A N 1
ATOM 815 C CA . MET A 1 91 ? -28.110 -3.092 38.306 1.00 45.19 91 MET A CA 1
ATOM 816 C C . MET A 1 91 ? -29.038 -4.286 38.615 1.00 45.19 91 MET A C 1
ATOM 818 O O . MET A 1 91 ? -28.795 -5.056 39.537 1.00 45.19 91 MET A O 1
ATOM 822 N N . CYS A 1 92 ? -30.013 -4.542 37.731 1.00 43.44 92 CYS A N 1
ATOM 823 C CA . CYS A 1 92 ? -30.681 -5.848 37.641 1.00 43.44 92 CYS A CA 1
ATOM 824 C C . CYS A 1 92 ? -29.663 -6.915 37.195 1.00 43.44 92 CYS A C 1
ATOM 826 O O . CYS A 1 92 ? -29.387 -7.040 35.998 1.00 43.44 92 CYS A O 1
ATOM 828 N N . SER A 1 93 ? -29.114 -7.682 38.140 1.00 48.66 93 SER A N 1
ATOM 829 C CA . SER A 1 93 ? -28.250 -8.841 37.865 1.00 48.66 93 SER A CA 1
ATOM 830 C C . SER A 1 93 ? -28.981 -9.921 37.057 1.00 48.66 93 SER A C 1
ATOM 832 O O . SER A 1 93 ? -28.427 -10.453 36.101 1.00 48.66 93 SER A O 1
ATOM 834 N N . ALA A 1 94 ? -30.271 -10.135 37.329 1.00 45.09 94 ALA A N 1
ATOM 835 C CA . ALA A 1 94 ? -31.095 -11.153 36.668 1.00 45.09 94 ALA A CA 1
ATOM 836 C C . ALA A 1 94 ? -31.310 -10.930 35.155 1.00 45.09 94 ALA A C 1
ATOM 838 O O . ALA A 1 94 ? -31.693 -11.847 34.436 1.00 45.09 94 ALA A O 1
ATOM 839 N N . CYS A 1 95 ? -31.069 -9.716 34.655 1.00 48.03 95 CYS A N 1
ATOM 840 C CA . CYS A 1 95 ? -31.327 -9.342 33.267 1.00 48.03 95 CYS A CA 1
ATOM 841 C C . CYS A 1 95 ? -30.081 -9.476 32.360 1.00 48.03 95 CYS A C 1
ATOM 843 O O . CYS A 1 95 ? -30.196 -9.363 31.139 1.00 48.03 95 CYS A O 1
ATOM 845 N N . HIS A 1 96 ? -28.883 -9.649 32.939 1.00 47.62 96 HIS A N 1
ATOM 846 C CA . HIS A 1 96 ? -27.607 -9.424 32.243 1.00 47.62 96 HIS A CA 1
ATOM 847 C C . HIS A 1 96 ? -26.508 -10.473 32.482 1.00 47.62 96 HIS A C 1
ATOM 849 O O . HIS A 1 96 ? -25.401 -10.287 31.974 1.00 47.62 96 HIS A O 1
ATOM 855 N N . GLU A 1 97 ? -26.779 -11.592 33.160 1.00 41.34 97 GLU A N 1
ATOM 856 C CA . GLU A 1 97 ? -25.762 -12.639 33.395 1.00 41.34 97 GLU A CA 1
ATOM 857 C C . GLU A 1 97 ? -25.183 -13.279 32.111 1.00 41.34 97 GLU A C 1
ATOM 859 O O . GLU A 1 97 ? -24.158 -13.948 32.168 1.00 41.34 97 GLU A O 1
ATOM 864 N N . ALA A 1 98 ? -25.746 -13.017 30.927 1.00 40.38 98 ALA A N 1
ATOM 865 C CA . ALA A 1 98 ? -25.368 -13.702 29.688 1.00 40.38 98 ALA A CA 1
ATOM 866 C C . ALA A 1 98 ? -24.319 -13.010 28.778 1.00 40.38 98 ALA A C 1
ATOM 868 O O . ALA A 1 98 ? -24.144 -13.456 27.648 1.00 40.38 98 ALA A O 1
ATOM 869 N N . MET A 1 99 ? -23.623 -11.932 29.178 1.00 43.53 99 MET A N 1
ATOM 870 C CA . MET A 1 99 ? -22.703 -11.220 28.249 1.00 43.53 99 MET A CA 1
ATOM 871 C C . MET A 1 99 ? -21.281 -10.928 28.762 1.00 43.53 99 MET A C 1
ATOM 873 O O . MET A 1 99 ? -20.637 -10.012 28.254 1.00 43.53 99 MET A O 1
ATOM 877 N N . GLN A 1 100 ? -20.750 -11.684 29.728 1.00 43.81 100 GLN A N 1
ATOM 878 C CA . GLN A 1 100 ? -19.355 -11.508 30.184 1.00 43.81 100 GLN A CA 1
ATOM 879 C C . GLN A 1 100 ? -18.330 -12.505 29.609 1.00 43.81 100 GLN A C 1
ATOM 881 O O . GLN A 1 100 ? -17.257 -12.664 30.178 1.00 43.81 100 GLN A O 1
ATOM 886 N N . THR A 1 101 ? -18.584 -13.146 28.465 1.00 36.94 101 THR A N 1
ATOM 887 C CA . THR A 1 101 ? -17.632 -14.127 27.895 1.00 36.94 101 THR A CA 1
ATOM 888 C C . THR A 1 101 ? -17.389 -13.976 26.395 1.00 36.94 101 THR A C 1
ATOM 890 O O . THR A 1 101 ? -17.310 -14.957 25.661 1.00 36.94 101 THR A O 1
ATOM 893 N N . ALA A 1 102 ? -17.227 -12.746 25.915 1.00 39.94 102 ALA A N 1
ATOM 894 C CA . ALA A 1 102 ? -16.532 -12.529 24.650 1.00 39.94 102 ALA A CA 1
ATOM 895 C C . ALA A 1 102 ? -15.272 -11.720 24.943 1.00 39.94 102 ALA A C 1
ATOM 897 O O . ALA A 1 102 ? -15.370 -10.659 25.557 1.00 39.94 102 ALA A O 1
ATOM 898 N N . ASP A 1 103 ? -14.120 -12.245 24.523 1.00 40.94 103 ASP A N 1
ATOM 899 C CA . ASP A 1 103 ? -12.801 -11.611 24.531 1.00 40.94 103 ASP A CA 1
ATOM 900 C C . ASP A 1 103 ? -12.841 -10.244 23.826 1.00 40.94 103 ASP A C 1
ATOM 902 O O . ASP A 1 103 ? -12.455 -10.104 22.665 1.00 40.94 103 ASP A O 1
ATOM 906 N N . VAL A 1 104 ? -13.354 -9.214 24.500 1.00 43.56 104 VAL A N 1
ATOM 907 C CA . VAL A 1 104 ? -13.255 -7.832 24.037 1.00 43.56 104 VAL A CA 1
ATOM 908 C C . VAL A 1 104 ? -11.826 -7.395 24.346 1.00 43.56 104 VAL A C 1
ATOM 910 O O . VAL A 1 104 ? -11.468 -7.319 25.525 1.00 43.56 104 VAL A O 1
ATOM 913 N N . PRO A 1 105 ? -10.987 -7.115 23.329 1.00 40.66 105 PRO A N 1
ATOM 914 C CA . PRO A 1 105 ? -9.648 -6.605 23.571 1.00 40.66 105 PRO A CA 1
ATOM 915 C C . PRO A 1 105 ? -9.751 -5.325 24.409 1.00 40.66 105 PRO A C 1
ATOM 917 O O . PRO A 1 105 ? -10.684 -4.543 24.187 1.00 40.66 105 PRO A O 1
ATOM 920 N N . PRO A 1 106 ? -8.819 -5.080 25.347 1.00 41.59 106 PRO A N 1
ATOM 921 C CA . PRO A 1 106 ? -8.823 -3.859 26.138 1.00 41.59 106 PRO A CA 1
ATOM 922 C C . PRO A 1 106 ? -8.963 -2.639 25.216 1.00 41.59 106 PRO A C 1
ATOM 924 O O . PRO A 1 106 ? -8.313 -2.606 24.163 1.00 41.59 106 PRO A O 1
ATOM 927 N N . PRO A 1 107 ? -9.788 -1.636 25.570 1.00 47.72 107 PRO A N 1
ATOM 928 C CA . PRO A 1 107 ? -9.852 -0.400 24.808 1.00 47.72 107 PRO A CA 1
ATOM 929 C C . PRO A 1 107 ? -8.447 0.198 24.732 1.00 47.72 107 PRO A C 1
ATOM 931 O O . PRO A 1 107 ? -7.810 0.441 25.759 1.00 47.72 107 PRO A O 1
ATOM 934 N N . TYR A 1 108 ? -7.949 0.418 23.519 1.00 51.41 108 TYR A N 1
ATOM 935 C CA . TYR A 1 108 ? -6.668 1.079 23.323 1.00 51.41 108 TYR A CA 1
ATOM 936 C C . TYR A 1 108 ? -6.858 2.572 23.595 1.00 51.41 108 TYR A C 1
ATOM 938 O O . TYR A 1 108 ? -7.240 3.287 22.684 1.00 51.41 108 TYR A O 1
ATOM 946 N N . LEU A 1 109 ? -6.636 3.002 24.847 1.00 52.75 109 LEU A N 1
ATOM 947 C CA . LEU A 1 109 ? -6.746 4.381 25.357 1.00 52.75 109 LEU A CA 1
ATOM 948 C C . LEU A 1 109 ? -8.109 5.052 25.067 1.00 52.75 109 LEU A C 1
ATOM 950 O O . LEU A 1 109 ? -8.525 5.217 23.929 1.00 52.75 109 LEU A O 1
ATOM 954 N N . SER A 1 110 ? -8.829 5.484 26.106 1.00 56.75 110 SER A N 1
ATOM 955 C CA . SER A 1 110 ? -10.097 6.220 25.953 1.00 56.75 110 SER A CA 1
ATOM 956 C C . SER A 1 110 ? -9.867 7.587 25.291 1.00 56.75 110 SER A C 1
ATOM 958 O O . SER A 1 110 ? -9.772 8.601 25.979 1.00 56.75 110 SER A O 1
ATOM 960 N N . ARG A 1 111 ? -9.765 7.616 23.961 1.00 67.12 111 ARG A N 1
ATOM 961 C CA . ARG A 1 111 ? -9.632 8.835 23.162 1.00 67.12 111 ARG A CA 1
ATOM 962 C C . ARG A 1 111 ? -10.986 9.429 22.829 1.00 67.12 111 ARG A C 1
ATOM 964 O O . ARG A 1 111 ? -11.951 8.705 22.574 1.00 67.12 111 ARG A O 1
ATOM 971 N N . PHE A 1 112 ? -11.035 10.756 22.787 1.00 71.94 112 PHE A N 1
ATOM 972 C CA . PHE A 1 112 ? -12.227 11.467 22.356 1.00 71.94 112 PHE A CA 1
ATOM 973 C C . PHE A 1 112 ? -12.439 11.267 20.843 1.00 71.94 112 PHE A C 1
ATOM 975 O O . PHE A 1 112 ? -11.468 11.306 20.077 1.00 71.94 112 PHE A O 1
ATOM 982 N N . PRO A 1 113 ? -13.682 11.031 20.378 1.00 76.94 113 PRO A N 1
ATOM 983 C CA . PRO A 1 113 ? -13.986 10.873 18.953 1.00 76.94 113 PRO A CA 1
ATOM 984 C C . PRO A 1 113 ? -13.451 12.012 18.075 1.00 76.94 113 PRO A C 1
ATOM 986 O O . PRO A 1 113 ? -13.017 11.771 16.948 1.00 76.94 113 PRO A O 1
ATOM 989 N N . GLU A 1 114 ? -13.434 13.234 18.602 1.00 81.00 114 GLU A N 1
ATOM 990 C CA . GLU A 1 114 ? -12.932 14.438 17.941 1.00 81.00 114 GLU A CA 1
ATOM 991 C C . GLU A 1 114 ? -11.418 14.364 17.684 1.00 81.00 114 GLU A C 1
ATOM 993 O O . GLU A 1 114 ? -10.937 14.795 16.633 1.00 81.00 114 GLU A O 1
ATOM 998 N N . ASP A 1 115 ? -10.657 13.769 18.608 1.00 84.50 115 ASP A N 1
ATOM 999 C CA . ASP A 1 115 ? -9.217 13.565 18.445 1.00 84.50 115 ASP A CA 1
ATOM 1000 C C . ASP A 1 115 ? -8.937 12.536 17.343 1.00 84.50 115 ASP A C 1
ATOM 1002 O O . ASP A 1 115 ? -8.106 12.778 16.464 1.00 84.50 115 ASP A O 1
ATOM 1006 N N . LEU A 1 116 ? -9.707 11.440 17.317 1.00 85.19 116 LEU A N 1
ATOM 1007 C CA . LEU A 1 116 ? -9.625 10.424 16.263 1.00 85.19 116 LEU A CA 1
ATOM 1008 C C . LEU A 1 116 ? -9.938 11.012 14.881 1.00 85.19 116 LEU A C 1
ATOM 1010 O O . LEU A 1 116 ? -9.251 10.705 13.906 1.00 85.19 116 LEU A O 1
ATOM 1014 N N . GLU A 1 117 ? -10.957 11.868 14.771 1.00 89.12 117 GLU A N 1
ATOM 1015 C CA . GLU A 1 117 ? -11.293 12.541 13.512 1.00 89.12 117 GLU A CA 1
ATOM 1016 C C . GLU A 1 117 ? -10.190 13.490 13.047 1.00 89.12 117 GLU A C 1
ATOM 1018 O O . GLU A 1 117 ? -9.828 13.475 11.865 1.00 89.12 117 GLU A O 1
ATOM 1023 N N . ARG A 1 118 ? -9.618 14.270 13.970 1.00 91.00 118 ARG A N 1
ATOM 1024 C CA . ARG A 1 118 ? -8.493 15.166 13.685 1.00 91.00 118 ARG A CA 1
ATOM 1025 C C . ARG A 1 118 ? -7.278 14.390 13.180 1.00 91.00 118 ARG A C 1
ATOM 1027 O O . ARG A 1 118 ? -6.649 14.800 12.204 1.00 91.00 118 ARG A O 1
ATOM 1034 N N . ASP A 1 119 ? -6.958 13.260 13.799 1.00 91.81 119 ASP A N 1
ATOM 1035 C CA . ASP A 1 119 ? -5.819 12.436 13.393 1.00 91.81 119 ASP A CA 1
ATOM 1036 C C . ASP A 1 119 ? -6.063 11.712 12.066 1.00 91.81 119 ASP A C 1
ATOM 1038 O O . ASP A 1 119 ? -5.170 11.659 11.215 1.00 91.81 119 ASP A O 1
ATOM 1042 N N . LEU A 1 120 ? -7.285 11.232 11.823 1.00 93.44 120 LEU A N 1
ATOM 1043 C CA . LEU A 1 120 ? -7.678 10.696 10.520 1.00 93.44 120 LEU A CA 1
ATOM 1044 C C . LEU A 1 120 ? -7.572 11.751 9.414 1.00 93.44 120 LEU A C 1
ATOM 1046 O O . LEU A 1 120 ? -7.084 11.439 8.326 1.00 93.44 120 LEU A O 1
ATOM 1050 N N . ALA A 1 121 ? -7.987 12.994 9.673 1.00 94.00 121 ALA A N 1
ATOM 1051 C CA . ALA A 1 121 ? -7.857 14.092 8.718 1.00 94.00 121 ALA A CA 1
ATOM 1052 C C . ALA A 1 121 ? -6.386 14.362 8.365 1.00 94.00 121 ALA A C 1
ATOM 1054 O O . ALA A 1 121 ? -6.042 14.388 7.181 1.00 94.00 121 ALA A O 1
ATOM 1055 N N . LYS A 1 122 ? -5.502 14.440 9.371 1.00 95.00 122 LYS A N 1
ATOM 1056 C CA . LYS A 1 122 ? -4.050 14.572 9.156 1.00 95.00 122 LYS A CA 1
ATOM 1057 C C . LYS A 1 122 ? -3.490 13.424 8.318 1.00 95.00 122 LYS A C 1
ATOM 1059 O O . LYS A 1 122 ? -2.739 13.651 7.377 1.00 95.00 122 LYS A O 1
ATOM 1064 N N . LEU A 1 123 ? -3.878 12.181 8.607 1.00 96.31 123 LEU A N 1
ATOM 1065 C CA . LEU A 1 123 ? -3.410 11.030 7.831 1.00 96.31 123 LEU A CA 1
ATOM 1066 C C . LEU A 1 123 ? -3.921 11.047 6.387 1.00 96.31 123 LEU A C 1
ATOM 1068 O O . LEU A 1 123 ? -3.232 10.557 5.497 1.00 96.31 123 LEU A O 1
ATOM 1072 N N . ARG A 1 124 ? -5.127 11.564 6.129 1.00 95.62 124 ARG A N 1
ATOM 1073 C CA . ARG A 1 124 ? -5.659 11.714 4.762 1.00 95.62 124 ARG A CA 1
ATOM 1074 C C . ARG A 1 124 ? -4.865 12.749 3.971 1.00 95.62 124 ARG A C 1
ATOM 1076 O O . ARG A 1 124 ? -4.550 12.500 2.808 1.00 95.62 124 ARG A O 1
ATOM 1083 N N . GLU A 1 125 ? -4.497 13.856 4.608 1.00 96.25 125 GLU A N 1
ATOM 1084 C CA . GLU A 1 125 ? -3.600 14.857 4.028 1.00 96.25 125 GLU A CA 1
ATOM 1085 C C . GLU A 1 125 ? -2.219 14.256 3.721 1.00 96.25 125 GLU A C 1
ATOM 1087 O O . GLU A 1 125 ? -1.720 14.377 2.601 1.00 96.25 125 GLU A O 1
ATOM 1092 N N . GLU A 1 126 ? -1.631 13.525 4.670 1.00 96.81 126 GLU A N 1
ATOM 1093 C CA . GLU A 1 126 ? -0.338 12.866 4.464 1.00 96.81 126 GLU A CA 1
ATOM 1094 C C . GLU A 1 126 ? -0.386 11.796 3.371 1.00 96.81 126 GLU A C 1
ATOM 1096 O O . GLU A 1 126 ? 0.554 11.684 2.585 1.00 96.81 126 GLU A O 1
ATOM 1101 N N . LEU A 1 127 ? -1.492 11.056 3.241 1.00 96.69 127 LEU A N 1
ATOM 1102 C CA . LEU A 1 127 ? -1.679 10.114 2.136 1.00 96.69 127 LEU A CA 1
ATOM 1103 C C . LEU A 1 127 ? -1.700 10.832 0.781 1.00 96.69 127 LEU A C 1
ATOM 1105 O O . LEU A 1 127 ? -1.157 10.325 -0.203 1.00 96.69 127 LEU A O 1
ATOM 1109 N N . TRP A 1 128 ? -2.328 12.006 0.709 1.00 96.12 128 TRP A N 1
ATOM 1110 C CA . TRP A 1 128 ? -2.338 12.810 -0.510 1.00 96.12 128 TRP A CA 1
ATOM 1111 C C . TRP A 1 128 ? -0.927 13.300 -0.867 1.00 96.12 128 TRP A C 1
ATOM 1113 O O . TRP A 1 128 ? -0.487 13.105 -2.003 1.00 96.12 128 TRP A O 1
ATOM 1123 N N . LYS A 1 129 ? -0.174 13.826 0.110 1.00 97.44 129 LYS A N 1
ATOM 1124 C CA . LYS A 1 129 ? 1.230 14.232 -0.081 1.00 97.44 129 LYS A CA 1
ATOM 1125 C C . LYS A 1 129 ? 2.115 13.052 -0.493 1.00 97.44 129 LYS A C 1
ATOM 1127 O O . LYS A 1 129 ? 2.904 13.179 -1.424 1.00 97.44 129 LYS A O 1
ATOM 1132 N N . ASN A 1 130 ? 1.952 11.897 0.151 1.00 97.44 130 ASN A N 1
ATOM 1133 C CA . ASN A 1 130 ? 2.648 10.652 -0.184 1.00 97.44 130 ASN A CA 1
ATOM 1134 C C . ASN A 1 130 ? 2.420 10.244 -1.644 1.00 97.44 130 ASN A C 1
ATOM 1136 O O . ASN A 1 130 ? 3.374 9.942 -2.357 1.00 97.44 130 ASN A O 1
ATOM 1140 N N . ARG A 1 131 ? 1.175 10.303 -2.132 1.00 95.25 131 ARG A N 1
ATOM 1141 C CA . ARG A 1 131 ? 0.867 10.014 -3.541 1.00 95.25 131 ARG A CA 1
ATOM 1142 C C . ARG A 1 131 ? 1.525 11.000 -4.500 1.00 95.25 131 ARG A C 1
ATOM 1144 O O . ARG A 1 131 ? 2.038 10.569 -5.527 1.00 95.25 131 ARG A O 1
ATOM 1151 N N . ALA A 1 132 ? 1.535 12.290 -4.167 1.00 96.75 132 ALA A N 1
ATOM 1152 C CA . ALA A 1 132 ? 2.224 13.298 -4.970 1.00 96.75 132 ALA A CA 1
ATOM 1153 C C . ALA A 1 132 ? 3.742 13.040 -5.019 1.00 96.75 132 ALA A C 1
ATOM 1155 O O . ALA A 1 132 ? 4.345 13.125 -6.088 1.00 96.75 132 ALA A O 1
ATOM 1156 N N . ARG A 1 133 ? 4.354 12.647 -3.892 1.00 97.50 133 ARG A N 1
ATOM 1157 C CA . ARG A 1 133 ? 5.771 12.251 -3.840 1.00 97.50 133 ARG A CA 1
ATOM 1158 C C . ARG A 1 133 ? 6.048 10.981 -4.642 1.00 97.50 133 ARG A C 1
ATOM 1160 O O . ARG A 1 133 ? 7.009 10.967 -5.403 1.00 97.50 133 ARG A O 1
ATOM 1167 N N . LEU A 1 134 ? 5.202 9.953 -4.544 1.00 94.81 134 LEU A N 1
ATOM 1168 C CA . LEU A 1 134 ? 5.321 8.734 -5.357 1.00 94.81 134 LEU A CA 1
ATOM 1169 C C . LEU A 1 134 ? 5.245 9.028 -6.855 1.00 94.81 134 LEU A C 1
ATOM 1171 O O . LEU A 1 134 ? 6.026 8.473 -7.625 1.00 94.81 134 LEU A O 1
ATOM 1175 N N . GLU A 1 135 ? 4.329 9.903 -7.266 1.00 93.50 135 GLU A N 1
ATOM 1176 C CA . GLU A 1 135 ? 4.206 10.342 -8.657 1.00 93.50 135 GLU A CA 1
ATOM 1177 C C . GLU A 1 135 ? 5.470 11.089 -9.104 1.00 93.50 135 GLU A C 1
ATOM 1179 O O . GLU A 1 135 ? 6.053 10.753 -10.134 1.00 93.50 135 GLU A O 1
ATOM 1184 N N . ALA A 1 136 ? 5.964 12.024 -8.288 1.00 95.56 136 ALA A N 1
ATOM 1185 C CA . ALA A 1 136 ? 7.204 12.743 -8.567 1.00 95.56 136 ALA A CA 1
ATOM 1186 C C . ALA A 1 136 ? 8.409 11.793 -8.677 1.00 95.56 136 ALA A C 1
ATOM 1188 O O . ALA A 1 136 ? 9.194 11.908 -9.616 1.00 95.56 136 ALA A O 1
ATOM 1189 N N . ILE A 1 137 ? 8.546 10.813 -7.774 1.00 94.81 137 ILE A N 1
ATOM 1190 C CA . ILE A 1 137 ? 9.579 9.769 -7.866 1.00 94.81 137 ILE A CA 1
ATOM 1191 C C . ILE A 1 137 ? 9.399 8.987 -9.166 1.00 94.81 137 ILE A C 1
ATOM 1193 O O . ILE A 1 137 ? 10.365 8.810 -9.902 1.00 94.81 137 ILE A O 1
ATOM 1197 N N . SER A 1 138 ? 8.178 8.567 -9.506 1.00 90.38 138 SER A N 1
ATOM 1198 C CA . SER A 1 138 ? 7.901 7.848 -10.754 1.00 90.38 138 SER A CA 1
ATOM 1199 C C . SER A 1 138 ? 8.322 8.645 -11.995 1.00 90.38 138 SER A C 1
ATOM 1201 O O . SER A 1 138 ? 8.842 8.056 -12.939 1.00 90.38 138 SER A O 1
ATOM 1203 N N . GLN A 1 139 ? 8.148 9.967 -11.991 1.00 90.44 139 GLN A N 1
ATOM 1204 C CA . GLN A 1 139 ? 8.535 10.853 -13.094 1.00 90.44 139 GLN A CA 1
ATOM 1205 C C . GLN A 1 139 ? 10.051 11.075 -13.198 1.00 90.44 139 GLN A C 1
ATOM 1207 O O . GLN A 1 139 ? 10.552 11.312 -14.295 1.00 90.44 139 GLN A O 1
ATOM 1212 N N . LYS A 1 140 ? 10.809 10.928 -12.099 1.00 89.62 140 LYS A N 1
ATOM 1213 C CA . LYS A 1 140 ? 12.286 10.955 -12.131 1.00 89.62 140 LYS A CA 1
ATOM 1214 C C . LYS A 1 140 ? 12.893 9.784 -12.913 1.00 89.62 140 LYS A C 1
ATOM 1216 O O . LYS A 1 140 ? 14.089 9.816 -13.199 1.00 89.62 140 LYS A O 1
ATOM 1221 N N . LEU A 1 141 ? 12.119 8.740 -13.227 1.00 84.31 141 LEU A N 1
ATOM 1222 C CA . LEU A 1 141 ? 12.602 7.607 -14.011 1.00 84.31 141 LEU A CA 1
ATOM 1223 C C . LEU A 1 141 ? 12.838 8.033 -15.469 1.00 84.31 141 LEU A C 1
ATOM 1225 O O . LEU A 1 141 ? 11.971 7.899 -16.330 1.00 84.31 141 LEU A O 1
ATOM 1229 N N . THR A 1 142 ? 14.039 8.530 -15.745 1.00 73.38 142 THR A N 1
ATOM 1230 C CA . THR A 1 142 ? 14.465 8.972 -17.079 1.00 73.38 142 THR A CA 1
ATOM 1231 C C . THR A 1 142 ? 14.667 7.802 -18.042 1.00 73.38 142 THR A C 1
ATOM 1233 O O . THR A 1 142 ? 14.367 7.920 -19.228 1.00 73.38 142 THR A O 1
ATOM 1236 N N . ASP A 1 143 ? 15.099 6.644 -17.537 1.00 75.94 143 ASP A N 1
ATOM 1237 C CA . ASP A 1 143 ? 15.276 5.420 -18.322 1.00 75.94 143 ASP A CA 1
ATOM 1238 C C . ASP A 1 143 ? 14.145 4.412 -18.070 1.00 75.94 143 ASP A C 1
ATOM 1240 O O . ASP A 1 143 ? 14.306 3.372 -17.428 1.00 75.94 143 ASP A O 1
ATOM 1244 N N . SER A 1 144 ? 12.967 4.716 -18.618 1.00 69.31 144 SER A N 1
ATOM 1245 C CA . SER A 1 144 ? 11.805 3.813 -18.588 1.00 69.31 144 SER A CA 1
ATOM 1246 C C . SER A 1 144 ? 12.027 2.475 -19.317 1.00 69.31 144 SER A C 1
ATOM 1248 O O . SER A 1 144 ? 11.204 1.564 -19.189 1.00 69.31 144 SER A O 1
ATOM 1250 N N . ARG A 1 145 ? 13.129 2.335 -20.073 1.00 75.88 145 ARG A N 1
ATOM 1251 C CA . ARG A 1 145 ? 13.526 1.100 -20.767 1.00 75.88 145 ARG A CA 1
ATOM 1252 C C . ARG A 1 145 ? 14.480 0.237 -19.943 1.00 75.88 145 ARG A C 1
ATOM 1254 O O . ARG A 1 145 ? 14.723 -0.903 -20.336 1.00 75.88 145 ARG A O 1
ATOM 1261 N N . SER A 1 146 ? 14.961 0.729 -18.801 1.00 87.88 146 SER A N 1
ATOM 1262 C CA . SER A 1 146 ? 15.782 -0.043 -17.873 1.00 87.88 146 SER A CA 1
ATOM 1263 C C . SER A 1 146 ? 15.074 -1.340 -17.473 1.00 87.88 146 SER A C 1
ATOM 1265 O O . SER A 1 146 ? 13.984 -1.326 -16.889 1.00 87.88 146 SER A O 1
ATOM 1267 N N . TRP A 1 147 ? 15.711 -2.482 -17.748 1.00 91.00 147 TRP A N 1
ATOM 1268 C CA . TRP A 1 147 ? 15.186 -3.790 -17.351 1.00 91.00 147 TRP A CA 1
ATOM 1269 C C . TRP A 1 147 ? 15.018 -3.899 -15.836 1.00 91.00 147 TRP A C 1
ATOM 1271 O O . TRP A 1 147 ? 14.032 -4.471 -15.377 1.00 91.00 147 TRP A O 1
ATOM 1281 N N . TRP A 1 148 ? 15.910 -3.277 -15.064 1.00 91.12 148 TRP A N 1
ATOM 1282 C CA . TRP A 1 148 ? 15.818 -3.197 -13.608 1.00 91.12 148 TRP A CA 1
ATOM 1283 C C . TRP A 1 148 ? 14.610 -2.383 -13.128 1.00 91.12 148 TRP A C 1
ATOM 1285 O O . TRP A 1 148 ? 13.900 -2.817 -12.219 1.00 91.12 148 TRP A O 1
ATOM 1295 N N . ALA A 1 149 ? 14.310 -1.250 -13.771 1.00 90.75 149 ALA A N 1
ATOM 1296 C CA . ALA A 1 149 ? 13.099 -0.488 -13.466 1.00 90.75 149 ALA A CA 1
ATOM 1297 C C . ALA A 1 149 ? 11.829 -1.277 -13.835 1.00 90.75 149 ALA A C 1
ATOM 1299 O O . ALA A 1 149 ? 10.880 -1.345 -13.052 1.00 90.75 149 ALA A O 1
ATOM 1300 N N . LEU A 1 150 ? 11.826 -1.957 -14.989 1.00 91.12 150 LEU A N 1
ATOM 1301 C CA . LEU A 1 150 ? 10.729 -2.845 -15.385 1.00 91.12 150 LEU A CA 1
ATOM 1302 C C . LEU A 1 150 ? 10.547 -4.006 -14.402 1.00 91.12 150 LEU A C 1
ATOM 1304 O O . LEU A 1 150 ? 9.411 -4.337 -14.065 1.00 91.12 150 LEU A O 1
ATOM 1308 N N . TYR A 1 151 ? 11.639 -4.601 -13.922 1.00 92.25 151 TYR A N 1
ATOM 1309 C CA . TYR A 1 151 ? 11.611 -5.665 -12.924 1.00 92.25 151 TYR A CA 1
ATOM 1310 C C . TYR A 1 151 ? 10.955 -5.200 -11.622 1.00 92.25 151 TYR A C 1
ATOM 1312 O O . TYR A 1 151 ? 10.102 -5.897 -11.078 1.00 92.25 151 TYR A O 1
ATOM 1320 N N . ALA A 1 152 ? 11.270 -3.984 -11.170 1.00 91.81 152 ALA A N 1
ATOM 1321 C CA . ALA A 1 152 ? 10.644 -3.395 -9.992 1.00 91.81 152 ALA A CA 1
ATOM 1322 C C . ALA A 1 152 ? 9.153 -3.064 -10.208 1.00 91.81 152 ALA A C 1
ATOM 1324 O O . ALA A 1 152 ? 8.340 -3.236 -9.297 1.00 91.81 152 ALA A O 1
ATOM 1325 N N . MET A 1 153 ? 8.762 -2.592 -11.394 1.00 91.56 153 MET A N 1
ATOM 1326 C CA . MET A 1 153 ? 7.414 -2.051 -11.617 1.00 91.56 153 MET A CA 1
ATOM 1327 C C . MET A 1 153 ? 6.384 -3.060 -12.126 1.00 91.56 153 MET A C 1
ATOM 1329 O O . MET A 1 153 ? 5.199 -2.954 -11.797 1.00 91.56 153 MET A O 1
ATOM 1333 N N . VAL A 1 154 ? 6.792 -4.070 -12.895 1.00 92.38 154 VAL A N 1
ATOM 1334 C CA . VAL A 1 154 ? 5.873 -5.085 -13.440 1.00 92.38 154 VAL A CA 1
ATOM 1335 C C . VAL A 1 154 ? 5.040 -5.787 -12.351 1.00 92.38 154 VAL A C 1
ATOM 1337 O O . VAL A 1 154 ? 3.821 -5.878 -12.548 1.00 92.38 154 VAL A O 1
ATOM 1340 N N . PRO A 1 155 ? 5.605 -6.197 -11.196 1.00 93.94 155 PRO A N 1
ATOM 1341 C CA . PRO A 1 155 ? 4.833 -6.756 -10.082 1.00 93.94 155 PRO A CA 1
ATOM 1342 C C . PRO A 1 155 ? 3.766 -5.803 -9.519 1.00 93.94 155 PRO A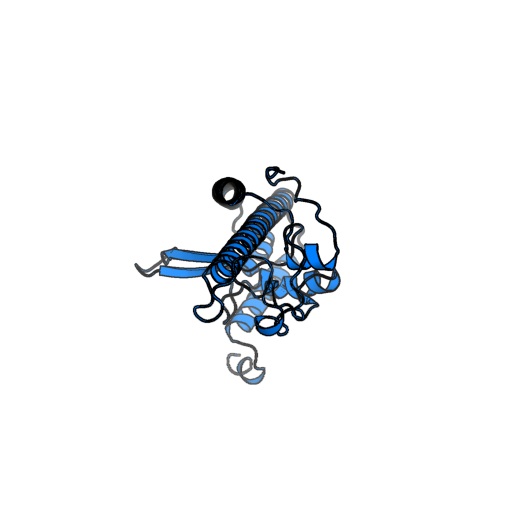 C 1
ATOM 1344 O O . PRO A 1 155 ? 2.743 -6.254 -9.003 1.00 93.94 155 PRO A O 1
ATOM 1347 N N . ARG A 1 156 ? 3.969 -4.482 -9.624 1.00 91.88 156 ARG A N 1
ATOM 1348 C CA . ARG A 1 156 ? 3.054 -3.447 -9.103 1.00 91.88 156 ARG A CA 1
ATOM 1349 C C . ARG A 1 156 ? 1.894 -3.150 -10.046 1.00 91.88 156 ARG A C 1
ATOM 1351 O O . ARG A 1 156 ? 0.791 -2.837 -9.603 1.00 91.88 156 ARG A O 1
ATOM 1358 N N . TRP A 1 157 ? 2.127 -3.258 -11.351 1.00 87.88 157 TRP A N 1
ATOM 1359 C CA . TRP A 1 157 ? 1.119 -2.962 -12.374 1.00 87.88 157 TRP A CA 1
ATOM 1360 C C . TRP A 1 157 ? 0.240 -4.155 -12.734 1.00 87.88 157 TRP A C 1
ATOM 1362 O O . TRP A 1 157 ? -0.887 -3.981 -13.203 1.00 87.88 157 TRP A O 1
ATOM 1372 N N . ARG A 1 158 ? 0.764 -5.371 -12.572 1.00 89.94 158 ARG A N 1
ATOM 1373 C CA . ARG A 1 158 ? 0.053 -6.610 -12.885 1.00 89.94 158 ARG A CA 1
ATOM 1374 C C . ARG A 1 158 ? -0.736 -7.074 -11.668 1.00 89.94 158 ARG A C 1
ATOM 1376 O O . ARG A 1 158 ? -0.259 -6.979 -10.540 1.00 89.94 158 ARG A O 1
ATOM 1383 N N . ARG A 1 159 ? -1.938 -7.585 -11.921 1.00 90.31 159 ARG A N 1
ATOM 1384 C CA . ARG A 1 159 ? -2.839 -8.106 -10.895 1.00 90.31 159 ARG A CA 1
ATOM 1385 C C . ARG A 1 159 ? -3.252 -9.531 -11.223 1.00 90.31 159 ARG A C 1
ATOM 1387 O O . ARG A 1 159 ? -3.329 -9.874 -12.404 1.00 90.31 159 ARG A O 1
ATOM 1394 N N . ASN A 1 160 ? -3.493 -10.320 -10.184 1.00 89.75 160 ASN A N 1
ATOM 1395 C CA . ASN A 1 160 ? -4.127 -11.626 -10.312 1.00 89.75 160 ASN A CA 1
ATOM 1396 C C . ASN A 1 160 ? -5.656 -11.482 -10.437 1.00 89.75 160 ASN A C 1
ATOM 1398 O O . ASN A 1 160 ? -6.190 -10.370 -10.397 1.00 89.75 160 ASN A O 1
ATOM 1402 N N . ASP A 1 161 ? -6.358 -12.607 -10.554 1.00 87.12 161 ASP A N 1
ATOM 1403 C CA . ASP A 1 161 ? -7.815 -12.623 -10.749 1.00 87.12 161 ASP A CA 1
ATOM 1404 C C . ASP A 1 161 ? -8.591 -12.075 -9.536 1.00 87.12 161 ASP A C 1
ATOM 1406 O O . ASP A 1 161 ? -9.679 -11.528 -9.689 1.00 87.12 161 ASP A O 1
ATOM 1410 N N . ALA A 1 162 ? -7.991 -12.109 -8.341 1.00 87.06 162 ALA A N 1
ATOM 1411 C CA . ALA A 1 162 ? -8.528 -11.474 -7.135 1.00 87.06 162 ALA A CA 1
ATOM 1412 C C . ALA A 1 162 ? -8.251 -9.954 -7.066 1.00 87.06 162 ALA A C 1
ATOM 1414 O O . ALA A 1 162 ? -8.544 -9.306 -6.061 1.00 87.06 162 ALA A O 1
ATOM 1415 N N . GLY A 1 163 ? -7.637 -9.363 -8.097 1.00 87.94 163 GLY A N 1
ATOM 1416 C CA . GLY A 1 163 ? -7.305 -7.938 -8.146 1.00 87.94 163 GLY A CA 1
ATOM 1417 C C . GLY A 1 163 ? -6.098 -7.529 -7.292 1.00 87.94 163 GLY A C 1
ATOM 1418 O O . GLY A 1 163 ? -5.812 -6.333 -7.173 1.00 87.94 163 GLY A O 1
ATOM 1419 N N . ARG A 1 164 ? -5.349 -8.479 -6.723 1.00 92.38 164 ARG A N 1
ATOM 1420 C CA . ARG A 1 164 ? -4.144 -8.223 -5.913 1.00 92.38 164 ARG A CA 1
ATOM 1421 C C . ARG A 1 164 ? -2.939 -8.030 -6.820 1.00 92.38 164 ARG A C 1
ATOM 1423 O O . ARG A 1 164 ? -2.825 -8.709 -7.836 1.00 92.38 164 ARG A O 1
ATOM 1430 N N . THR A 1 165 ? -2.044 -7.105 -6.477 1.00 94.69 165 THR A N 1
ATOM 1431 C CA . THR A 1 165 ? -0.797 -6.934 -7.238 1.00 94.69 165 THR A CA 1
ATOM 1432 C C . THR A 1 165 ? 0.095 -8.153 -7.053 1.00 94.69 165 THR A C 1
ATOM 1434 O O . THR A 1 165 ? 0.122 -8.749 -5.975 1.00 94.69 165 THR A O 1
ATOM 1437 N N . PHE A 1 166 ? 0.876 -8.513 -8.069 1.00 95.25 166 PHE A N 1
ATOM 1438 C CA . PHE A 1 166 ? 1.856 -9.584 -7.886 1.00 95.25 166 PHE A CA 1
ATOM 1439 C C . PHE A 1 166 ? 2.948 -9.207 -6.880 1.00 95.25 166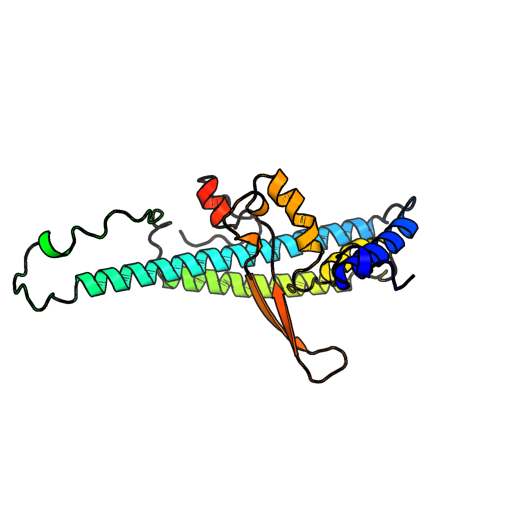 PHE A C 1
ATOM 1441 O O . PHE A 1 166 ? 3.414 -10.076 -6.154 1.00 95.25 166 PHE A O 1
ATOM 1448 N N . LYS A 1 167 ? 3.253 -7.910 -6.724 1.00 95.62 167 LYS A N 1
ATOM 1449 C CA . LYS A 1 167 ? 4.111 -7.407 -5.640 1.00 95.62 167 LYS A CA 1
ATOM 1450 C C . LYS A 1 167 ? 3.599 -7.836 -4.261 1.00 95.62 167 LYS A C 1
ATOM 1452 O O . LYS A 1 167 ? 4.389 -8.231 -3.408 1.00 95.62 167 LYS A O 1
ATOM 1457 N N . TRP A 1 168 ? 2.283 -7.774 -4.044 1.00 96.12 168 TRP A N 1
ATOM 1458 C CA . TRP A 1 168 ? 1.666 -8.283 -2.821 1.00 96.12 168 TRP A CA 1
ATOM 1459 C C . TRP A 1 168 ? 1.765 -9.811 -2.750 1.00 96.12 168 TRP A C 1
ATOM 1461 O O . TRP A 1 168 ? 2.180 -10.335 -1.722 1.00 96.12 168 TRP A O 1
ATOM 1471 N N . VAL A 1 169 ? 1.457 -10.535 -3.833 1.00 95.00 169 VAL A N 1
ATOM 1472 C CA . VAL A 1 169 ? 1.505 -12.013 -3.853 1.00 95.00 169 VAL A CA 1
ATOM 1473 C C . VAL A 1 169 ? 2.895 -12.533 -3.472 1.00 95.00 169 VAL A C 1
ATOM 1475 O O . VAL A 1 169 ? 3.013 -13.391 -2.599 1.00 95.00 169 VAL A O 1
ATOM 1478 N N . GLU A 1 170 ? 3.945 -11.962 -4.056 1.00 93.38 170 GLU A N 1
ATOM 1479 C CA . GLU A 1 170 ? 5.344 -12.317 -3.786 1.00 93.38 170 GLU A CA 1
ATOM 1480 C C . GLU A 1 170 ? 5.785 -11.949 -2.363 1.00 93.38 170 GLU A C 1
ATOM 1482 O O . GLU A 1 170 ? 6.578 -12.658 -1.746 1.00 93.38 170 GLU A O 1
ATOM 1487 N N . GLY A 1 171 ? 5.244 -10.864 -1.802 1.00 95.12 171 GLY A N 1
ATOM 1488 C CA . GLY A 1 171 ? 5.572 -10.419 -0.448 1.00 95.12 171 GLY A CA 1
ATOM 1489 C C . GLY A 1 171 ? 5.019 -11.307 0.673 1.00 95.12 171 GLY A C 1
ATOM 1490 O O . GLY A 1 171 ? 5.481 -11.184 1.808 1.00 95.12 171 GLY A O 1
ATOM 1491 N N . ARG A 1 172 ? 4.067 -12.212 0.385 1.00 95.44 172 ARG A N 1
ATOM 1492 C CA . ARG A 1 172 ? 3.405 -13.048 1.408 1.00 95.44 172 ARG A CA 1
ATOM 1493 C C . ARG A 1 172 ? 4.400 -13.896 2.188 1.00 95.44 172 ARG A C 1
ATOM 1495 O O . ARG A 1 172 ? 4.356 -13.911 3.415 1.00 95.44 172 ARG A O 1
ATOM 1502 N N . MET A 1 173 ? 5.318 -14.551 1.475 1.00 95.00 173 MET A N 1
ATOM 1503 C CA . MET A 1 173 ? 6.335 -15.407 2.087 1.00 95.00 173 MET A CA 1
ATOM 1504 C C . MET A 1 173 ? 7.255 -14.596 3.004 1.00 95.00 173 MET A C 1
ATOM 1506 O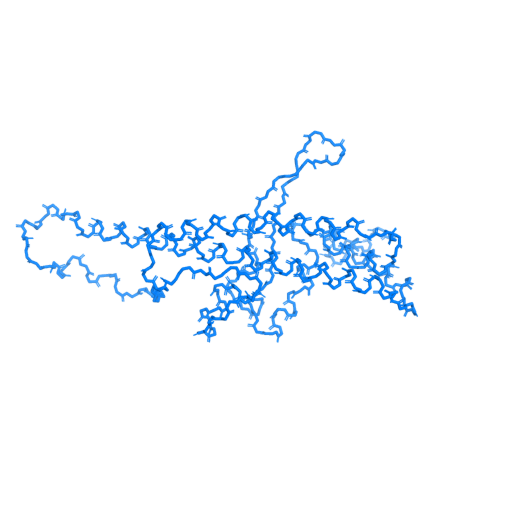 O . MET A 1 173 ? 7.515 -14.990 4.133 1.00 95.00 173 MET A O 1
ATOM 1510 N N . SER A 1 174 ? 7.692 -13.413 2.558 1.00 95.44 174 SER A N 1
ATOM 1511 C CA . SER A 1 174 ? 8.531 -12.533 3.379 1.00 95.44 174 SER A CA 1
ATOM 1512 C C . SER A 1 174 ? 7.800 -12.044 4.631 1.00 95.44 174 SER A C 1
ATOM 1514 O O . SER A 1 174 ? 8.386 -12.028 5.712 1.00 95.44 174 SER A O 1
ATOM 1516 N N . CYS A 1 175 ? 6.517 -11.689 4.505 1.00 96.44 175 CYS A N 1
ATOM 1517 C CA . CYS A 1 175 ? 5.683 -11.318 5.642 1.00 96.44 175 CYS A CA 1
ATOM 1518 C C . CYS A 1 175 ? 5.560 -12.480 6.640 1.00 96.44 175 CYS A C 1
ATOM 1520 O O . CYS A 1 175 ? 5.801 -12.275 7.825 1.00 96.44 175 CYS A O 1
ATOM 1522 N N . ALA A 1 176 ? 5.263 -13.696 6.171 1.00 96.00 176 ALA A N 1
ATOM 1523 C CA . ALA A 1 176 ? 5.162 -14.885 7.016 1.00 96.00 176 ALA A CA 1
ATOM 1524 C C . ALA A 1 176 ? 6.491 -15.227 7.715 1.00 96.00 176 ALA A C 1
ATOM 1526 O O . ALA A 1 176 ? 6.503 -15.413 8.929 1.00 96.00 176 ALA A O 1
ATOM 1527 N N . ASN A 1 177 ? 7.615 -15.203 6.991 1.00 95.44 177 ASN A N 1
ATOM 1528 C CA . ASN A 1 177 ? 8.948 -15.495 7.537 1.00 95.44 177 ASN A CA 1
ATOM 1529 C C . ASN A 1 177 ? 9.386 -14.508 8.631 1.00 95.44 177 ASN A C 1
ATOM 1531 O O . ASN A 1 177 ? 10.188 -14.857 9.489 1.00 95.44 177 ASN A O 1
ATOM 1535 N N . ARG A 1 178 ? 8.861 -13.277 8.618 1.00 92.19 178 ARG A N 1
ATOM 1536 C CA . ARG A 1 178 ? 9.085 -12.268 9.668 1.00 92.19 178 ARG A CA 1
ATOM 1537 C C . ARG A 1 178 ? 8.077 -12.363 10.822 1.00 92.19 178 ARG A C 1
ATOM 1539 O O . ARG A 1 178 ? 8.019 -11.462 11.651 1.00 92.19 178 ARG A O 1
ATOM 1546 N N . GLY A 1 179 ? 7.233 -13.395 10.845 1.00 90.38 179 GLY A N 1
ATOM 1547 C CA . GLY A 1 179 ? 6.157 -13.539 11.825 1.00 90.38 179 GLY A CA 1
ATOM 1548 C C . GLY A 1 179 ? 4.994 -12.562 11.615 1.00 90.38 179 GLY A C 1
ATOM 1549 O O . GLY A 1 179 ? 4.284 -12.240 12.560 1.00 90.38 179 GLY A O 1
ATOM 1550 N N . GLY A 1 180 ? 4.782 -12.034 10.408 1.00 92.44 180 GLY A N 1
ATOM 1551 C CA . GLY A 1 180 ? 3.664 -11.139 10.084 1.00 92.44 180 GLY A CA 1
ATOM 1552 C C . GLY A 1 180 ? 2.318 -11.860 9.913 1.00 92.44 180 GLY A C 1
ATOM 1553 O O . GLY A 1 180 ? 2.202 -13.067 10.121 1.00 92.44 180 GLY A O 1
ATOM 1554 N N . CYS A 1 181 ? 1.268 -11.128 9.528 1.00 94.88 181 CYS A N 1
ATOM 1555 C CA . CYS A 1 181 ? -0.097 -11.667 9.423 1.00 94.88 181 CYS A CA 1
ATOM 1556 C C . CYS A 1 181 ? -0.272 -12.749 8.346 1.00 94.88 181 CYS A C 1
ATOM 1558 O O . CYS A 1 181 ? -1.147 -13.591 8.495 1.00 94.88 181 CYS A O 1
ATOM 1560 N N . CYS A 1 182 ? 0.567 -12.788 7.304 1.00 95.00 182 CYS A N 1
ATOM 1561 C CA . CYS A 1 182 ? 0.488 -13.831 6.269 1.00 95.00 182 CYS A CA 1
ATOM 1562 C C . CYS A 1 182 ? 0.834 -15.243 6.770 1.00 95.00 182 CYS A C 1
ATOM 1564 O O . CYS A 1 182 ? 0.496 -16.210 6.097 1.00 95.00 182 CYS A O 1
ATOM 1566 N N . GLY A 1 183 ? 1.513 -15.370 7.915 1.00 90.62 183 GLY A N 1
ATOM 1567 C CA . GLY A 1 183 ? 1.759 -16.661 8.568 1.00 90.62 183 GLY A CA 1
ATOM 1568 C C . GLY A 1 183 ? 0.646 -17.079 9.535 1.00 90.62 183 GLY A C 1
ATOM 1569 O O . GLY A 1 183 ? 0.817 -18.044 10.272 1.00 90.62 183 GLY A O 1
ATOM 1570 N N . ARG A 1 184 ? -0.461 -16.328 9.593 1.00 89.38 184 ARG A N 1
ATOM 1571 C CA . ARG A 1 184 ? -1.537 -16.476 10.581 1.00 89.38 184 ARG A CA 1
ATOM 1572 C C . ARG A 1 184 ? -2.884 -16.645 9.886 1.00 89.38 184 ARG A C 1
ATOM 1574 O O . ARG A 1 184 ? -3.026 -16.379 8.698 1.00 89.38 184 ARG A O 1
ATOM 1581 N N . THR A 1 185 ? -3.899 -17.004 10.662 1.00 88.69 185 THR A N 1
ATOM 1582 C CA . THR A 1 185 ? -5.283 -17.170 10.195 1.00 88.69 185 THR A CA 1
ATOM 1583 C C . THR A 1 185 ? -6.105 -15.877 10.204 1.00 88.69 185 THR A C 1
ATOM 1585 O O . THR A 1 185 ? -7.260 -15.895 9.799 1.00 88.69 185 THR A O 1
ATOM 1588 N N . CYS A 1 186 ? -5.537 -14.745 10.639 1.00 87.50 186 CYS A N 1
ATOM 1589 C CA . CYS A 1 186 ? -6.292 -13.501 10.829 1.00 87.50 186 CYS A CA 1
ATOM 1590 C C . CYS A 1 186 ? -6.744 -12.812 9.531 1.00 87.50 186 CYS A C 1
ATOM 1592 O O . CYS A 1 186 ? -7.594 -11.929 9.584 1.00 87.50 186 CYS A O 1
ATOM 1594 N N . GLY A 1 187 ? -6.155 -13.148 8.379 1.00 88.25 187 GLY A N 1
ATOM 1595 C CA . GLY A 1 187 ? -6.562 -12.604 7.078 1.00 88.25 187 GLY A CA 1
ATOM 1596 C C . GLY A 1 187 ? -6.291 -11.105 6.866 1.00 88.25 187 GLY A C 1
ATOM 1597 O O . GLY A 1 187 ? -6.706 -10.536 5.861 1.00 88.25 187 GLY A O 1
ATOM 1598 N N . CYS A 1 188 ? -5.606 -10.418 7.790 1.00 91.25 188 CYS A N 1
ATOM 1599 C CA . CYS A 1 188 ? -5.515 -8.952 7.759 1.00 91.25 188 CYS A CA 1
ATOM 1600 C C . CYS A 1 188 ? -4.797 -8.387 6.520 1.00 91.25 188 CYS A C 1
ATOM 1602 O O . CYS A 1 188 ? -5.083 -7.258 6.123 1.00 91.25 188 CYS A O 1
ATOM 1604 N N . CYS A 1 189 ? -3.865 -9.137 5.920 1.00 94.12 189 CYS A N 1
ATOM 1605 C CA . CYS A 1 189 ? -3.158 -8.713 4.704 1.00 94.12 189 CYS A CA 1
ATOM 1606 C C . CYS A 1 189 ? -4.018 -8.864 3.440 1.00 94.12 189 CYS A C 1
ATOM 1608 O O . CYS A 1 189 ? -3.746 -8.204 2.434 1.00 94.12 189 CYS A O 1
ATOM 1610 N N . GLU A 1 190 ? -5.006 -9.765 3.456 1.00 93.00 190 GLU A N 1
ATOM 1611 C CA . GLU A 1 190 ? -5.932 -10.016 2.349 1.00 93.00 190 GLU A CA 1
ATOM 1612 C C . GLU A 1 190 ? -7.023 -8.953 2.221 1.00 93.00 190 GLU A C 1
ATOM 1614 O O . GLU A 1 190 ? -7.674 -8.874 1.177 1.00 93.00 190 GLU A O 1
ATOM 1619 N N . GLU A 1 191 ? -7.204 -8.154 3.262 1.00 92.94 191 GLU A N 1
ATOM 1620 C CA . GLU A 1 191 ? -8.195 -7.099 3.345 1.00 92.94 191 GLU A CA 1
ATOM 1621 C C . GLU A 1 191 ? -7.822 -5.862 2.516 1.00 92.94 191 GLU A C 1
ATOM 1623 O O . GLU A 1 191 ? -6.652 -5.490 2.373 1.00 92.94 191 GLU A O 1
ATOM 1628 N N . VAL A 1 192 ? -8.843 -5.173 2.009 1.00 94.81 192 VAL A N 1
ATOM 1629 C CA . VAL A 1 192 ? -8.663 -3.947 1.229 1.00 94.81 192 VAL A CA 1
ATOM 1630 C C . VAL A 1 192 ? -8.404 -2.782 2.179 1.00 94.81 192 VAL A C 1
ATOM 1632 O O . VAL A 1 192 ? -9.247 -2.441 3.002 1.00 94.81 192 VAL A O 1
ATOM 1635 N N . LEU A 1 193 ? -7.241 -2.145 2.049 1.00 94.38 193 LEU A N 1
ATOM 1636 C CA . LEU A 1 193 ? -6.909 -0.943 2.819 1.00 94.38 193 LEU A CA 1
ATOM 1637 C C . LEU A 1 193 ? -7.499 0.326 2.215 1.00 94.38 193 LEU A C 1
ATOM 1639 O O . LEU A 1 193 ? -7.695 1.315 2.909 1.00 94.38 193 LEU A O 1
ATOM 1643 N N . LEU A 1 194 ? -7.708 0.317 0.902 1.00 94.12 194 LEU A N 1
ATOM 1644 C CA . LEU A 1 194 ? -8.207 1.461 0.167 1.00 94.12 194 LEU A CA 1
ATOM 1645 C C . LEU A 1 194 ? -8.768 1.008 -1.173 1.00 94.12 194 LEU A C 1
ATOM 1647 O O . LEU A 1 194 ? -8.108 0.288 -1.929 1.00 94.12 194 LEU A O 1
ATOM 1651 N N . GLU A 1 195 ? -9.956 1.501 -1.486 1.00 93.50 195 GLU A N 1
ATOM 1652 C CA . GLU A 1 195 ? -10.604 1.308 -2.772 1.00 93.50 195 GLU A CA 1
ATOM 1653 C C . GLU A 1 195 ? -10.823 2.659 -3.452 1.00 93.50 195 GLU A C 1
ATOM 1655 O O . GLU A 1 195 ? -11.251 3.626 -2.826 1.00 93.50 195 GLU A O 1
ATOM 1660 N N . TYR A 1 196 ? -10.482 2.750 -4.736 1.00 91.00 196 TYR A N 1
ATOM 1661 C CA . TYR A 1 196 ? -10.721 3.953 -5.529 1.00 91.00 196 TYR A CA 1
ATOM 1662 C C . TYR A 1 196 ? -10.939 3.618 -7.001 1.00 91.00 196 TYR A C 1
ATOM 1664 O O . TYR A 1 196 ? -10.534 2.565 -7.496 1.00 91.00 196 TYR A O 1
ATOM 1672 N N . GLN A 1 197 ? -11.569 4.542 -7.721 1.00 89.88 197 GLN A N 1
ATOM 1673 C CA . GLN A 1 197 ? -11.760 4.444 -9.162 1.00 89.88 197 GLN A CA 1
ATOM 1674 C C . GLN A 1 197 ? -10.758 5.337 -9.891 1.00 89.88 197 GLN A C 1
ATOM 1676 O O . GLN A 1 197 ? -10.490 6.459 -9.464 1.00 89.88 197 GLN A O 1
ATOM 1681 N N . ARG A 1 198 ? -10.241 4.865 -11.026 1.00 83.38 198 ARG A N 1
ATOM 1682 C CA . ARG A 1 198 ? -9.459 5.689 -11.959 1.00 83.38 198 ARG A CA 1
ATOM 1683 C C . ARG A 1 198 ? -9.964 5.531 -13.393 1.00 83.38 198 ARG A C 1
ATOM 1685 O O . ARG A 1 198 ? -10.474 4.455 -13.718 1.00 83.38 198 ARG A O 1
ATOM 1692 N N . PRO A 1 199 ? -9.831 6.552 -14.253 1.00 85.38 199 PRO A N 1
ATOM 1693 C CA . PRO A 1 199 ? -10.216 6.434 -15.654 1.00 85.38 199 PRO A CA 1
ATOM 1694 C C . PRO A 1 199 ? -9.404 5.341 -16.360 1.00 85.38 199 PRO A C 1
ATOM 1696 O O . PRO A 1 199 ? -8.230 5.102 -16.050 1.00 85.38 199 PRO A O 1
ATOM 1699 N N . LYS A 1 200 ? -10.037 4.649 -17.308 1.00 80.69 200 LYS A N 1
ATOM 1700 C CA . LYS A 1 200 ? -9.335 3.785 -18.257 1.00 80.69 200 LYS A CA 1
ATOM 1701 C C . LYS A 1 200 ? -8.534 4.664 -19.211 1.00 80.69 200 LYS A C 1
ATOM 1703 O O . LYS A 1 200 ? -8.993 5.708 -19.645 1.00 80.69 200 LYS A O 1
ATOM 1708 N N . TRP A 1 201 ? -7.339 4.207 -19.575 1.00 63.47 201 TRP A N 1
ATOM 1709 C CA . TRP A 1 201 ? -6.462 4.957 -20.480 1.00 63.47 201 TRP A CA 1
ATOM 1710 C C . TRP A 1 201 ? -7.057 5.147 -21.886 1.00 63.47 201 TRP A C 1
ATOM 1712 O O . TRP A 1 201 ? -6.720 6.105 -22.567 1.00 63.47 201 TRP A O 1
ATOM 1722 N N . ARG A 1 202 ? -7.895 4.207 -22.347 1.00 69.94 202 ARG A N 1
ATOM 1723 C CA . ARG A 1 202 ? -8.394 4.161 -23.734 1.00 69.94 202 ARG A CA 1
ATOM 1724 C C . ARG A 1 202 ? -9.906 4.340 -23.882 1.00 69.94 202 ARG A C 1
ATOM 1726 O O . ARG A 1 202 ? -10.353 4.529 -25.003 1.00 69.94 202 ARG A O 1
ATOM 1733 N N . ASP A 1 203 ? -10.658 4.321 -22.781 1.00 76.50 203 ASP A N 1
ATOM 1734 C CA . ASP A 1 203 ? -12.124 4.372 -22.792 1.00 76.50 203 ASP A CA 1
ATOM 1735 C C . ASP A 1 203 ? -12.626 5.360 -21.730 1.00 76.50 203 ASP A C 1
ATOM 1737 O O . ASP A 1 203 ? -11.954 5.579 -20.723 1.00 76.50 203 ASP A O 1
ATOM 1741 N N . SER A 1 204 ? -13.862 5.851 -21.868 1.00 75.12 204 SER A N 1
ATOM 1742 C CA . SER A 1 204 ? -14.562 6.643 -20.836 1.00 75.12 204 SER A CA 1
ATOM 1743 C C . SER A 1 204 ? -14.919 5.847 -19.566 1.00 75.12 204 SER A C 1
ATOM 1745 O O . SER A 1 204 ? -15.451 6.396 -18.600 1.00 75.12 204 SER A O 1
ATOM 1747 N N . GLY A 1 205 ? -14.634 4.542 -19.545 1.00 82.44 205 GLY A N 1
ATOM 1748 C CA . GLY A 1 205 ? -14.898 3.672 -18.405 1.00 82.44 205 GLY A CA 1
ATOM 1749 C C . GLY A 1 205 ? -13.955 3.910 -17.222 1.00 82.44 205 GLY A C 1
ATOM 1750 O O . GLY A 1 205 ? -12.852 4.436 -17.357 1.00 82.44 205 GLY A O 1
ATOM 1751 N N . LYS A 1 206 ? -14.365 3.442 -16.040 1.00 86.00 206 LYS A N 1
ATOM 1752 C CA . LYS A 1 206 ? -13.552 3.477 -14.816 1.00 86.00 206 LYS A CA 1
ATOM 1753 C C . LYS A 1 206 ? -13.030 2.085 -14.462 1.00 86.00 206 LYS A C 1
ATOM 1755 O O . LYS A 1 206 ? -13.685 1.075 -14.720 1.00 86.00 206 LYS A O 1
ATOM 1760 N N . VAL A 1 207 ? -11.843 2.026 -13.869 1.00 84.88 207 VAL A N 1
ATOM 1761 C CA . VAL A 1 207 ? -11.265 0.817 -13.269 1.00 84.88 207 VAL A CA 1
ATOM 1762 C C . VAL A 1 207 ? -11.320 0.960 -11.757 1.00 84.88 207 VAL A C 1
ATOM 1764 O O . VAL A 1 207 ? -10.829 1.953 -11.222 1.00 84.88 207 VAL A O 1
ATOM 1767 N N . HIS A 1 208 ? -11.880 -0.044 -11.087 1.00 88.06 208 HIS A N 1
ATOM 1768 C CA . HIS A 1 208 ? -11.843 -0.159 -9.633 1.00 88.06 208 HIS A CA 1
ATOM 1769 C C . HIS A 1 208 ? -10.488 -0.715 -9.206 1.00 88.06 208 HIS A C 1
ATOM 1771 O O . HIS A 1 208 ? -10.032 -1.740 -9.716 1.00 88.06 208 HIS A O 1
ATOM 1777 N N . ILE A 1 209 ? -9.826 -0.018 -8.291 1.00 89.06 209 ILE A N 1
ATOM 1778 C CA . ILE A 1 209 ? -8.520 -0.385 -7.765 1.00 89.06 209 ILE A CA 1
ATOM 1779 C C . ILE A 1 209 ? -8.661 -0.668 -6.279 1.00 89.06 209 ILE A C 1
ATOM 1781 O O . ILE A 1 209 ? -9.059 0.204 -5.514 1.00 89.06 209 ILE A O 1
ATOM 1785 N N . LYS A 1 210 ? -8.261 -1.880 -5.891 1.00 93.19 210 LYS A N 1
ATOM 1786 C CA . LYS A 1 210 ? -8.156 -2.319 -4.500 1.00 93.19 210 LYS A CA 1
ATOM 1787 C C . LYS A 1 210 ? -6.689 -2.381 -4.091 1.00 93.19 210 LYS A C 1
ATOM 1789 O O . LYS A 1 210 ? -5.868 -3.049 -4.741 1.00 93.19 210 LYS A O 1
ATOM 1794 N N . VAL A 1 211 ? -6.351 -1.654 -3.034 1.00 94.12 211 VAL A N 1
ATOM 1795 C CA . VAL A 1 211 ? -5.012 -1.619 -2.448 1.00 94.12 211 VAL A CA 1
ATOM 1796 C C . VAL A 1 211 ? -4.950 -2.624 -1.307 1.00 94.12 211 VAL A C 1
ATOM 1798 O O . VAL A 1 211 ? -5.761 -2.580 -0.389 1.00 94.12 211 VAL A O 1
ATOM 1801 N N . HIS A 1 212 ? -3.958 -3.504 -1.381 1.00 95.56 212 HIS A N 1
ATOM 1802 C CA . H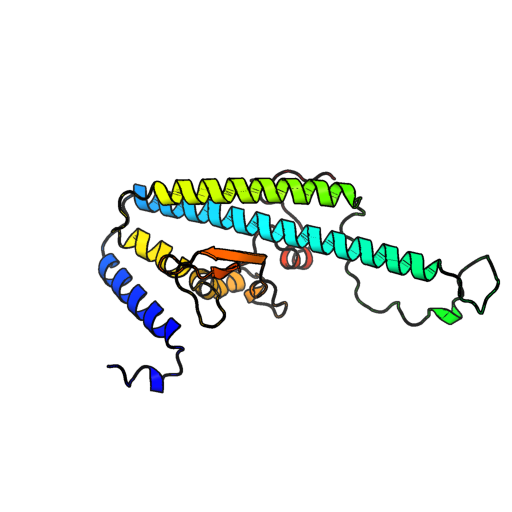IS A 1 212 ? -3.626 -4.486 -0.355 1.00 95.56 212 HIS A CA 1
ATOM 1803 C C . HIS A 1 212 ? -2.164 -4.276 0.024 1.00 95.56 212 HIS A C 1
ATOM 1805 O O . HIS A 1 212 ? -1.357 -3.921 -0.842 1.00 95.56 212 HIS A O 1
ATOM 1811 N N . SER A 1 213 ? -1.801 -4.525 1.278 1.00 95.50 213 SER A N 1
ATOM 1812 C CA . SER A 1 213 ? -0.406 -4.467 1.710 1.00 95.50 213 SER A C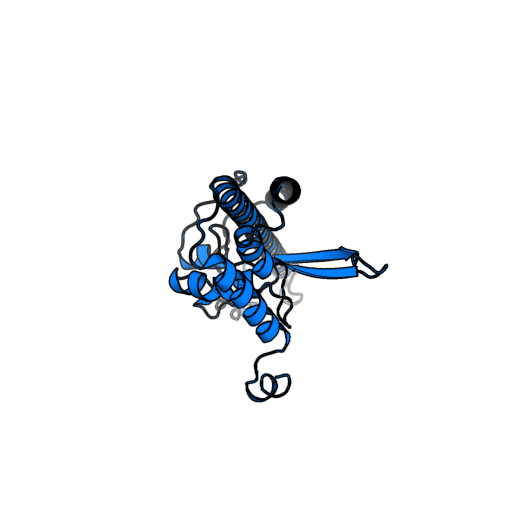A 1
ATOM 1813 C C . SER A 1 213 ? -0.100 -5.496 2.791 1.00 95.50 213 SER A C 1
ATOM 1815 O O . SER A 1 213 ? -1.002 -6.068 3.401 1.00 95.50 213 SER A O 1
ATOM 1817 N N . HIS A 1 214 ? 1.194 -5.745 2.992 1.00 96.75 214 HIS A N 1
ATOM 1818 C CA . HIS A 1 214 ? 1.691 -6.538 4.113 1.00 96.75 214 HIS A CA 1
ATOM 1819 C C . HIS A 1 214 ? 1.901 -5.672 5.343 1.00 96.75 214 HIS A C 1
ATOM 1821 O O . HIS A 1 214 ? 1.972 -4.448 5.245 1.00 96.75 214 HIS A O 1
ATOM 1827 N N . CYS A 1 215 ? 2.017 -6.312 6.501 1.00 95.06 215 CYS A N 1
ATOM 1828 C CA . CYS A 1 215 ? 2.165 -5.636 7.783 1.00 95.06 215 CYS A CA 1
ATOM 1829 C C . CYS A 1 215 ? 3.326 -4.635 7.784 1.00 95.06 215 CYS A C 1
ATOM 1831 O O . CYS A 1 215 ? 4.453 -4.974 7.422 1.00 95.06 215 CYS A O 1
ATOM 1833 N N . THR A 1 216 ? 3.037 -3.425 8.251 1.00 94.50 216 THR A N 1
ATOM 1834 C CA . THR A 1 216 ? 4.031 -2.438 8.680 1.00 94.50 216 THR A CA 1
ATOM 1835 C C . THR A 1 216 ? 3.993 -2.324 10.208 1.00 94.50 216 THR A C 1
ATOM 1837 O O . THR A 1 216 ? 3.217 -3.024 10.866 1.00 94.50 216 THR A O 1
ATOM 1840 N N . ALA A 1 217 ? 4.781 -1.406 10.773 1.00 91.25 217 ALA A N 1
ATOM 1841 C CA . ALA A 1 217 ? 4.706 -1.042 12.190 1.00 91.25 217 ALA A CA 1
ATOM 1842 C C . ALA A 1 217 ? 3.313 -0.526 12.621 1.00 91.25 217 ALA A C 1
ATOM 1844 O O . ALA A 1 217 ? 3.001 -0.504 13.805 1.00 91.25 217 ALA A O 1
ATOM 1845 N N . GLU A 1 218 ? 2.452 -0.154 11.666 1.00 94.62 218 GLU A N 1
ATOM 1846 C CA . GLU A 1 218 ? 1.114 0.389 11.922 1.00 94.62 218 GLU A CA 1
ATOM 1847 C C . GLU A 1 218 ? -0.012 -0.659 11.872 1.00 94.62 218 GLU A C 1
ATOM 1849 O O . GLU A 1 218 ? -1.180 -0.332 12.099 1.00 94.62 218 GLU A O 1
ATOM 1854 N N . CYS A 1 219 ? 0.307 -1.922 11.576 1.00 93.31 219 CYS A N 1
ATOM 1855 C CA . CYS A 1 219 ? -0.681 -2.996 11.497 1.00 93.31 219 CYS A CA 1
ATOM 1856 C C . CYS A 1 219 ? -1.287 -3.300 12.879 1.00 93.31 219 CYS A C 1
ATOM 1858 O O . CYS A 1 219 ? -0.604 -3.839 13.750 1.00 93.31 219 CYS A O 1
ATOM 1860 N N . ALA A 1 220 ? -2.587 -3.037 13.052 1.00 90.62 220 ALA A N 1
ATOM 1861 C CA . ALA A 1 220 ? -3.304 -3.256 14.314 1.00 90.62 220 ALA A CA 1
ATOM 1862 C C . ALA A 1 220 ? -3.169 -4.694 14.850 1.00 90.62 220 ALA A C 1
ATOM 1864 O O . ALA A 1 220 ? -2.881 -4.887 16.026 1.00 90.62 220 ALA A O 1
ATOM 1865 N N . CYS A 1 221 ? -3.301 -5.702 13.980 1.00 90.62 221 CYS A N 1
ATOM 1866 C CA . CYS A 1 221 ? -3.171 -7.108 14.373 1.00 90.62 221 CYS A CA 1
ATOM 1867 C C . CYS A 1 221 ? -1.753 -7.445 14.862 1.00 90.62 221 CYS A C 1
ATOM 1869 O O . CYS A 1 221 ? -1.594 -8.167 15.843 1.00 90.62 221 CYS A O 1
ATOM 1871 N N . CYS A 1 222 ? -0.716 -6.901 14.216 1.00 91.50 222 CYS A N 1
ATOM 1872 C CA . CYS A 1 222 ? 0.656 -7.095 14.679 1.00 91.50 222 CYS A CA 1
ATOM 1873 C C . CYS A 1 222 ? 0.895 -6.400 16.019 1.00 91.50 222 CYS A C 1
ATOM 1875 O O . CYS A 1 222 ? 1.468 -7.021 16.904 1.00 91.50 222 CYS A O 1
ATOM 1877 N N . ILE A 1 223 ? 0.428 -5.161 16.185 1.00 90.62 223 ILE A N 1
ATOM 1878 C CA . ILE A 1 223 ? 0.539 -4.420 17.450 1.00 90.62 223 ILE A CA 1
ATOM 1879 C C . ILE A 1 223 ? -0.104 -5.210 18.595 1.00 90.62 223 ILE A C 1
ATOM 1881 O O . ILE A 1 223 ? 0.517 -5.406 19.635 1.00 90.62 223 ILE A O 1
ATOM 1885 N N . GLN A 1 224 ? -1.319 -5.721 18.382 1.00 88.06 224 GLN A N 1
ATOM 1886 C CA . GLN A 1 224 ? -2.028 -6.531 19.374 1.00 88.06 224 GLN A CA 1
ATOM 1887 C C . GLN A 1 224 ? -1.287 -7.827 19.698 1.00 88.06 224 GLN A C 1
ATOM 1889 O O . GLN A 1 224 ? -1.147 -8.174 20.864 1.00 88.06 224 GLN A O 1
ATOM 1894 N N . PHE A 1 225 ? -0.793 -8.532 18.680 1.00 88.69 225 PHE A N 1
ATOM 1895 C CA . PHE A 1 225 ? -0.095 -9.792 18.899 1.00 88.69 225 PHE A CA 1
ATOM 1896 C C . PHE A 1 225 ? 1.236 -9.622 19.630 1.00 88.69 225 PHE A C 1
ATOM 1898 O O . PHE A 1 225 ? 1.563 -10.421 20.501 1.00 88.69 225 PHE A O 1
ATOM 1905 N N . TRP A 1 226 ? 2.027 -8.620 19.243 1.00 86.81 226 TRP A N 1
ATOM 1906 C CA . TRP A 1 226 ? 3.329 -8.375 19.857 1.00 86.81 226 TRP A CA 1
ATOM 1907 C C . TRP A 1 226 ? 3.212 -7.655 21.204 1.00 86.81 226 TRP A C 1
ATOM 1909 O O . TRP A 1 226 ? 4.165 -7.663 21.975 1.00 86.81 226 TRP A O 1
ATOM 1919 N N . GLY A 1 227 ? 2.065 -7.033 21.491 1.00 86.81 227 GLY A N 1
ATOM 1920 C CA . GLY A 1 227 ? 1.810 -6.324 22.744 1.00 86.81 227 GLY A CA 1
ATOM 1921 C C . GLY A 1 227 ? 2.531 -4.979 22.864 1.00 86.81 227 GLY A C 1
ATOM 1922 O O . GLY A 1 227 ? 2.546 -4.398 23.944 1.00 86.81 227 GLY A O 1
ATOM 1923 N N . PHE A 1 228 ? 3.126 -4.467 21.782 1.00 86.44 228 PHE A N 1
ATOM 1924 C CA . PHE A 1 228 ? 3.777 -3.157 21.765 1.00 86.44 228 PHE A CA 1
ATOM 1925 C C . PHE A 1 228 ? 3.517 -2.407 20.457 1.00 86.44 228 PHE A C 1
ATOM 1927 O O . PHE A 1 228 ? 3.272 -2.999 19.404 1.00 86.44 228 PHE A O 1
ATOM 1934 N N . TYR A 1 229 ? 3.606 -1.079 20.528 1.00 88.81 229 TYR A N 1
ATOM 1935 C CA . TYR A 1 229 ? 3.458 -0.186 19.386 1.00 88.81 229 TYR A CA 1
ATOM 1936 C C . TYR A 1 229 ? 4.606 0.816 19.335 1.00 88.81 229 TYR A C 1
ATOM 1938 O O . TYR A 1 229 ? 4.728 1.682 20.200 1.00 88.81 229 TYR A O 1
ATOM 1946 N N . THR A 1 230 ? 5.400 0.723 18.271 1.00 87.56 230 THR A N 1
ATOM 1947 C CA . THR A 1 230 ? 6.395 1.734 17.913 1.00 87.56 230 THR A CA 1
ATOM 1948 C C . THR A 1 230 ? 5.932 2.400 16.619 1.00 87.56 230 THR A C 1
ATOM 1950 O O . THR A 1 230 ? 5.959 1.739 15.578 1.00 87.56 230 THR A O 1
ATOM 1953 N N . PRO A 1 231 ? 5.473 3.666 16.656 1.00 87.19 231 PRO A N 1
ATOM 1954 C CA . PRO A 1 231 ? 4.969 4.348 15.470 1.00 87.19 231 PRO A CA 1
ATOM 1955 C C . PRO A 1 231 ? 6.045 4.443 14.390 1.00 87.19 231 PRO A C 1
ATOM 1957 O O . PRO A 1 231 ? 7.231 4.612 14.682 1.00 87.19 231 PRO A O 1
ATOM 1960 N N . HIS A 1 232 ? 5.625 4.386 13.128 1.00 88.81 232 HIS A N 1
ATOM 1961 C CA . HIS A 1 232 ? 6.531 4.626 12.014 1.00 88.81 232 HIS A CA 1
ATOM 1962 C C . HIS A 1 232 ? 7.100 6.059 12.112 1.00 88.81 232 HIS A C 1
ATOM 1964 O O . HIS A 1 232 ? 6.319 7.010 12.189 1.00 88.81 232 HIS A O 1
ATOM 1970 N N . PRO A 1 233 ? 8.432 6.253 12.060 1.00 89.31 233 PRO A N 1
ATOM 1971 C CA . PRO A 1 233 ? 9.073 7.528 12.408 1.00 89.31 233 PRO A CA 1
ATOM 1972 C C . PRO A 1 233 ? 8.693 8.686 11.478 1.00 89.31 233 PRO A C 1
ATOM 1974 O O . PRO A 1 233 ? 8.684 9.839 11.889 1.00 89.31 233 PRO A O 1
ATOM 1977 N N . ALA A 1 234 ? 8.354 8.380 10.225 1.00 89.38 234 ALA A N 1
ATOM 1978 C CA . ALA A 1 234 ? 7.909 9.370 9.244 1.00 89.38 234 ALA A CA 1
ATOM 1979 C C . ALA A 1 234 ? 6.409 9.722 9.329 1.00 89.38 234 ALA A C 1
ATOM 1981 O O . ALA A 1 234 ? 5.914 10.464 8.484 1.00 89.38 234 ALA A O 1
ATOM 1982 N N . LEU A 1 235 ? 5.659 9.166 10.288 1.00 89.19 235 LEU A N 1
ATOM 1983 C CA . LEU A 1 235 ? 4.250 9.506 10.478 1.00 89.19 235 LEU A CA 1
ATOM 1984 C C . LEU A 1 235 ? 4.076 10.558 11.575 1.00 89.19 235 LEU A C 1
ATOM 1986 O O . LEU A 1 235 ? 4.821 10.547 12.554 1.00 89.19 235 LEU A O 1
ATOM 1990 N N . PRO A 1 236 ? 3.051 11.424 11.472 1.00 85.69 236 PRO A N 1
ATOM 1991 C CA . PRO A 1 236 ? 2.802 12.436 12.486 1.00 85.69 236 PRO A CA 1
ATOM 1992 C C . PRO A 1 236 ? 2.581 11.804 13.865 1.00 85.69 236 PRO A C 1
ATOM 1994 O O . PRO A 1 236 ? 1.964 10.735 14.002 1.00 85.69 236 PRO A O 1
ATOM 1997 N N . ALA A 1 237 ? 3.059 12.493 14.901 1.00 83.19 237 ALA A N 1
ATOM 1998 C CA . ALA A 1 237 ? 2.660 12.190 16.265 1.00 83.19 237 ALA A CA 1
ATOM 1999 C C . ALA A 1 237 ? 1.139 12.365 16.375 1.00 83.19 237 ALA A C 1
ATOM 2001 O O . ALA A 1 237 ? 0.570 13.343 15.883 1.00 83.19 237 ALA A O 1
ATOM 2002 N N . ILE A 1 238 ? 0.487 11.377 16.977 1.00 74.06 238 ILE A N 1
ATOM 2003 C CA . ILE A 1 238 ? -0.938 11.450 17.289 1.00 74.06 238 ILE A CA 1
ATOM 2004 C C . ILE A 1 238 ? -1.078 12.045 18.687 1.00 74.06 238 ILE A C 1
ATOM 2006 O O . ILE A 1 238 ? -0.218 11.812 19.536 1.00 74.06 238 ILE A O 1
ATOM 2010 N N . CYS A 1 239 ? -2.147 12.804 18.908 1.00 59.84 239 CYS A N 1
ATOM 2011 C CA . CYS A 1 239 ? -2.476 13.340 20.221 1.00 59.84 239 CYS A CA 1
ATOM 2012 C C . CYS A 1 239 ? -2.676 12.196 21.235 1.00 59.84 239 CYS A C 1
ATOM 2014 O O . CYS A 1 239 ? -3.366 11.213 20.950 1.00 59.84 239 CYS A O 1
ATOM 2016 N N . SER A 1 240 ? -2.003 12.292 22.383 1.00 51.81 240 SER A N 1
ATOM 2017 C CA . SER A 1 240 ? -2.148 11.364 23.511 1.00 51.81 240 SER A CA 1
ATOM 2018 C C . SER A 1 240 ? -3.503 11.545 24.168 1.00 51.81 240 SER A C 1
ATOM 2020 O O . SER A 1 240 ? -3.799 12.706 24.526 1.00 51.81 240 SER A O 1
#

pLDDT: mean 80.63, std 18.43, range [36.94, 97.75]

Sequence (240 aa):
MRFWSWLRGEPRCEYYYKKRLDKIQYQIRYDTPRDQIKKWINEYNEEETLGFAILQRQRRLENEKQMAGAQQQQQQFRRRRCKQCQYQKEMCSACHEAMQTADVPPPYLSRFPEDLERDLAKLREELWKNRARLEAISQKLTDSRSWWALYAMVPRWRRNDAGRTFKWVEGRMSCANRGGCCGRTCGCCEEVLLEYQRPKWRDSGKVHIKVHSHCTAECACCIQFWGFYTPHPALPAICS

Radius of gyration: 23.86 Å; chains: 1; bounding box: 65×44×69 Å

Organism: Aspergillus neoniger (strain CBS 115656) (NCBI:txid1448310)

Foldseek 3Di:
DVPVVVVVPDAPLVVVLVVVLVVLCVVCVPPDDDVLLVVLLVLLVVLVLVLVLLLLLLVVLVVLLVVLVVVVVVVVVVVPDDPPDPDDDDDPPVVPVPPPPDCDDPRPDPDDSVLSVVQSVQSVVVSVVSVVSSVVSVVSCPPPVRSSNCSSCSQVPGADPLLAGNVLVVCLVVCLVVVWCSVDPPCQQVDFSDWDWDADPPDNDIDIHTDGHTDDLSNPVVCVVVVHGDRDPPGDDGDD

=== Feature glossary ===
Annotated list of the representations used here:

Nearest PDB structures. The Foldseek neighbor list gives the closest experimentally determined structures in the PDB, ranked by structural alignment. TM-score near 1 means near-identical fold; near 0.3 means only rough topology match. This is how one finds what a novel AlphaFold prediction most resembles in the solved-structure universe.

Foldseek 3Di. Foldseek's 3Di representation compresses backbone geometry into a per-residue letter drawn from a learned twenty-state alphabet. It captures the tertiary interaction pattern around each residue — which residues are packed against it in space, regardless of where they are in sequence.

Radius of gyration, Cα contacts, bounding box. Radius of gyration (Rg) is the root-mean-square distance of Cα atoms from their centroid — a single number for overall size and compactness. A globular domain of N residues has Rg ≈ 2.2·N^0.38 Å; an extended or disordered chain has a much larger Rg. The Cα contact count is the number of residue pairs whose Cα atoms are within 8 Å and are more than four positions apart in sequence — a standard proxy for tertiary packing density. The bounding box is the smallest axis-aligned box enclosing all Cα atoms.

InterPro / GO / CATH / organism. The annotation block draws on four external resources. InterPro: which protein families and domains the sequence belongs to. GO: standardized terms for what the protein does, what process it participates in, and where in the cell it acts. CATH: which structural fold it has in the CATH hierarchy. Organism: the species of origin.

mmCIF coordinates. The mmCIF block holds the 3D Cartesian coordinates of each backbone atom (N, Cα, C, O) in ångströms. mmCIF is the PDB's canonical archive format — a tagged-loop text representation of the atomic model.

pLDDT. pLDDT is the predicted lDDT-Cα score: AlphaFold's confidence that the local environment of each residue (all inter-atomic distances within 15 Å) is correctly placed. It is a per-residue number between 0 and 100, with higher meaning more reliable.

Backbone torsions (φ/ψ). φ (phi) and ψ (psi) are the two rotatable backbone dihedrals per residue: φ is the C(i-1)–N–Cα–C torsion, ψ is the N–Cα–C–N(i+1) torsion, both in degrees on (−180°, 180°]. α-helical residues cluster near (−60°, −45°); β-strand residues near (−120°, +130°). A Ramachandran plot is simply a scatter of (φ, ψ) for every residue.

B-factor. For experimental (PDB) structures, the B-factor (temperature factor) quantifies the positional spread of each atom in the crystal — a combination of thermal vibration and static disorder — in units of Å². High B-factors mark flexible loops or poorly resolved regions; low B-factors mark the rigid, well-ordered core.

Secondary structure (3-state, P-SEA). SS3 is a coarse helix/strand/coil call (letters a/b/c) made by the P-SEA algorithm from inter-Cα distances and dihedrals. It is less detailed than DSSP but needs only Cα positions.

Predicted aligned error. Predicted aligned error is AlphaFold's pairwise confidence. Unlike pLDDT (per-residue), PAE is per-residue-pair and captures whether two parts of the structure are correctly placed relative to each other. Units are ångströms of expected positional error.

Solvent-accessible surface area. Solvent-accessible surface area (SASA) is the area in Å² traced out by the centre of a 1.4 Å probe sphere (a water molecule) rolled over the protein's van der Waals surface (Shrake–Rupley / Lee–Richards construction). Buried residues have near-zero SASA; fully exposed residues can exceed 200 Å². The total SASA scales roughly with the number of surface residues.

Secondary structure (8-state, DSSP). The SS8 string is DSSP's per-residue secondary-structure call. α-helix (H) means an i→i+4 H-bond ladder; β-strand (E) means the residue participates in a β-sheet; 3₁₀ (G) and π (I) are tighter and wider helices; T/S are turns/bends; '-' is loop.

Rendered structure images. Structure images are PyMOL renders from six orthogonal camera directions. Cartoon representation draws helices as coils and strands as arrows; sticks shows the backbone as bonds; surface shows the solvent-excluded envelope. Rainbow coloring maps sequence position to hue (blue→red, N→C); chain coloring assigns a distinct color per polypeptide.

Sequence. The amino-acid sequence is the protein's primary structure: the linear order of residues from the N-terminus to the C-terminus, written in one-letter code. Everything else here — the 3D coordinates, the secondary structure, the domain annotations — is ultimately a consequence of this string.

Contact-map, Ramachandran, and PAE plots. Three diagnostic plots accompany the record. The Cα contact map visualizes the tertiary structure as a 2D adjacency matrix (8 Å cutoff, sequence-local contacts suppressed). The Ramachandran plot shows the distribution of backbone (φ, ψ) torsions, with points in the α and β basins reflecting secondary structure content. The PAE plot shows AlphaFold's inter-residue confidence as a color matrix.